Protein AF-A0A9P6TJ03-F1 (afdb_monomer_lite)

Secondary structure (DSSP, 8-state):
--TTHHHHHHHHHHHHHHS-BTTBSS---EEEEGGGTT-TTT-HHHHHHH-THHHHHEEEE-HHHHHH-GGG-S-EEEESSHHHHHHHHHH-SS----EEEEESSSPPSS--EEGGGHHHHHHHHHTTS---------EEEEEEEEEE-SSTTTHHHHTTS-SS---TT---S----HHHHHHHHHHHTS--S--SSS-S----EEEEEEEEEEESSEEEEE-TT-SSPEEEEEEETTEEEEEEEESEEEEE-TTGGGTTTTTHHHHTTS--

pLDDT: mean 77.15, std 23.0, range [28.64, 97.69]

Foldseek 3Di:
DPLVLLLLVLVVLCCQQQDDAPNDRRPAQDEDAPVSCPPVNSPQVVVCVVPVVSVVRYHYDDLVRCAVCVVVDQEAEAEAAPVRVQVQQQSHQDDRHHYQYEHDPDDHPVHNHHSVCVVVVVCCCRVPVHDDDDDAAWDKDWDKDKDFDPPPPVVVVCVVPPPPDDDDPPPDDDPPQCVVVVVVVVVVPPDDDDDDPPPPDPRDIDIDTDDIGIGRFKDKDFPPPDPAWDFDFDDDPSHTDDTDGGRIDMDTTPRNCPVPVPPVVVVVVVPD

Structure (mmCIF, N/CA/C/O backbone):
data_AF-A0A9P6TJ03-F1
#
_entry.id   AF-A0A9P6TJ03-F1
#
loop_
_atom_site.group_PDB
_atom_site.id
_atom_site.type_symbol
_atom_site.label_atom_id
_atom_site.label_alt_id
_atom_site.label_comp_id
_atom_site.label_asym_id
_atom_site.label_entity_id
_atom_site.label_seq_id
_atom_site.pdbx_PDB_ins_code
_atom_site.Cartn_x
_atom_site.Cartn_y
_atom_site.Cartn_z
_atom_site.occupancy
_atom_site.B_iso_or_equiv
_atom_site.auth_seq_id
_atom_site.auth_comp_id
_atom_site.auth_asym_id
_atom_site.auth_atom_id
_atom_site.pdbx_PDB_model_num
ATOM 1 N N . TYR A 1 1 ? -2.032 -15.514 7.393 1.00 51.44 1 TYR A N 1
ATOM 2 C CA . TYR A 1 1 ? -2.145 -14.327 8.260 1.00 51.44 1 TYR A CA 1
ATOM 3 C C . TYR A 1 1 ? -1.614 -14.676 9.635 1.00 51.44 1 TYR A C 1
ATOM 5 O O . TYR A 1 1 ? -2.046 -15.676 10.196 1.00 51.44 1 TYR A O 1
ATOM 13 N N . ASP A 1 2 ? -0.654 -13.906 10.149 1.00 63.00 2 ASP A N 1
ATOM 14 C CA . ASP A 1 2 ? -0.168 -14.072 11.520 1.00 63.00 2 ASP A CA 1
ATOM 15 C C . ASP A 1 2 ? -1.337 -13.877 12.502 1.00 63.00 2 ASP A C 1
ATOM 17 O O . ASP A 1 2 ? -2.023 -12.851 12.506 1.00 63.00 2 ASP A O 1
ATOM 21 N N . ASN A 1 3 ? -1.581 -14.894 13.325 1.00 71.12 3 ASN A N 1
ATOM 22 C CA . ASN A 1 3 ? -2.692 -14.957 14.269 1.00 71.12 3 ASN A CA 1
ATOM 23 C C . ASN A 1 3 ? -2.657 -13.854 15.343 1.00 71.12 3 ASN A C 1
ATOM 25 O O . ASN A 1 3 ? -3.677 -13.628 16.003 1.00 71.12 3 ASN A O 1
ATOM 29 N N . ARG A 1 4 ? -1.508 -13.193 15.545 1.00 81.31 4 ARG A N 1
ATOM 30 C CA . ARG A 1 4 ? -1.360 -12.043 16.453 1.00 81.31 4 ARG A CA 1
ATOM 31 C C . ARG A 1 4 ? -1.783 -10.728 15.795 1.00 81.31 4 ARG A C 1
ATOM 33 O O . ARG A 1 4 ? -2.425 -9.901 16.437 1.00 81.31 4 ARG A O 1
ATOM 40 N N . LEU A 1 5 ? -1.510 -10.575 14.500 1.00 86.94 5 LEU A N 1
ATOM 41 C CA . LEU A 1 5 ? -1.771 -9.353 13.733 1.00 86.94 5 LEU A CA 1
ATOM 42 C C . LEU A 1 5 ? -3.264 -9.009 13.660 1.00 86.94 5 LEU A C 1
ATOM 44 O O . LEU A 1 5 ? -3.643 -7.844 13.769 1.00 86.94 5 LEU A O 1
ATOM 48 N N . VAL A 1 6 ? -4.123 -10.027 13.574 1.00 90.56 6 VAL A N 1
ATOM 49 C CA . VAL A 1 6 ? -5.585 -9.849 13.601 1.00 90.56 6 VAL A CA 1
ATOM 50 C C . VAL A 1 6 ? -6.054 -9.215 14.919 1.00 90.56 6 VAL A C 1
ATOM 52 O O . VAL A 1 6 ? -6.908 -8.331 14.904 1.00 90.56 6 VAL A O 1
ATOM 55 N N . GLY A 1 7 ? -5.464 -9.617 16.050 1.00 91.19 7 GLY A N 1
ATOM 56 C CA . GLY A 1 7 ? -5.775 -9.041 17.362 1.00 91.19 7 GLY A CA 1
ATOM 57 C C . GLY A 1 7 ? -5.322 -7.585 17.485 1.00 91.19 7 GLY A C 1
ATOM 58 O O . GLY A 1 7 ? -6.085 -6.738 17.943 1.00 91.19 7 GLY A O 1
ATOM 59 N N . TYR A 1 8 ? -4.118 -7.268 16.999 1.00 93.31 8 TYR A N 1
ATOM 60 C CA . TYR A 1 8 ? -3.621 -5.887 16.958 1.00 93.31 8 TYR A CA 1
ATOM 61 C C . TYR A 1 8 ? -4.464 -4.983 16.054 1.00 93.31 8 TYR A C 1
ATOM 63 O O . TYR A 1 8 ? -4.735 -3.836 16.412 1.00 93.31 8 TYR A O 1
ATOM 71 N N . THR A 1 9 ? -4.928 -5.518 14.922 1.00 94.69 9 THR A N 1
ATOM 72 C CA . THR A 1 9 ? -5.836 -4.812 14.009 1.00 94.69 9 THR A CA 1
ATOM 73 C C . THR A 1 9 ? -7.153 -4.494 14.702 1.00 94.69 9 THR A C 1
ATOM 75 O O . THR A 1 9 ? -7.584 -3.346 14.683 1.00 94.69 9 THR A O 1
ATOM 78 N N . ARG A 1 10 ? -7.761 -5.475 15.383 1.00 94.88 10 ARG A N 1
ATOM 79 C CA . ARG A 1 10 ? -8.982 -5.266 16.173 1.00 94.88 10 ARG A CA 1
ATOM 80 C C . ARG A 1 10 ? -8.803 -4.140 17.194 1.00 94.88 10 ARG A C 1
ATOM 82 O O . ARG A 1 10 ? -9.585 -3.197 17.200 1.00 94.88 10 ARG A O 1
ATOM 89 N N . HIS A 1 11 ? -7.752 -4.213 18.004 1.00 94.88 11 HIS A N 1
ATOM 90 C CA . HIS A 1 11 ? -7.478 -3.226 19.048 1.00 94.88 11 HIS A CA 1
ATOM 91 C C . HIS A 1 11 ? -7.240 -1.811 18.489 1.00 94.88 11 HIS A C 1
ATOM 93 O O . HIS A 1 11 ? -7.707 -0.827 19.063 1.00 94.88 11 HIS A O 1
ATOM 99 N N . LEU A 1 12 ? -6.555 -1.698 17.345 1.00 95.94 12 LEU A N 1
ATOM 100 C CA . LEU A 1 12 ? -6.364 -0.420 16.661 1.00 95.94 12 LEU A CA 1
ATOM 101 C C . LEU A 1 12 ? -7.693 0.149 16.142 1.00 95.94 12 LEU A C 1
ATOM 103 O O . LEU A 1 12 ? -7.971 1.326 16.354 1.00 95.94 12 LEU A O 1
ATOM 107 N N . VAL A 1 13 ? -8.516 -0.674 15.484 1.00 96.31 13 VAL A N 1
ATOM 108 C CA . VAL A 1 13 ? -9.828 -0.271 14.944 1.00 96.31 13 VAL A CA 1
ATOM 109 C C . VAL A 1 13 ? -10.753 0.203 16.062 1.00 96.31 13 VAL A C 1
ATOM 111 O O . VAL A 1 13 ? -11.345 1.276 15.952 1.00 96.31 13 VAL A O 1
ATOM 114 N N . GLU A 1 14 ? -10.837 -0.565 17.153 1.00 95.81 14 GLU A N 1
ATOM 115 C CA . GLU A 1 14 ? -11.594 -0.182 18.346 1.00 95.81 14 GLU A CA 1
ATOM 116 C C . GLU A 1 14 ? -11.133 1.185 18.858 1.00 95.81 14 GLU A C 1
ATOM 118 O O . GLU A 1 14 ? -11.951 2.079 19.056 1.00 95.81 14 GLU A O 1
ATOM 123 N N . TRP A 1 15 ? -9.824 1.392 19.017 1.00 96.06 15 TRP A N 1
ATOM 124 C CA . TRP A 1 15 ? -9.301 2.659 19.518 1.00 96.06 15 TRP A CA 1
ATOM 125 C C . TRP A 1 15 ? -9.566 3.840 18.577 1.00 96.06 15 TRP A C 1
ATOM 127 O O . TRP A 1 15 ? -9.971 4.905 19.045 1.00 96.06 15 TRP A O 1
ATOM 137 N N . LEU A 1 16 ? -9.369 3.668 17.266 1.00 96.19 16 LEU A N 1
ATOM 138 C CA . LEU A 1 16 ? -9.594 4.720 16.270 1.00 96.19 16 LEU A CA 1
ATOM 139 C C . LEU A 1 16 ? -11.051 5.181 16.250 1.00 96.19 16 LEU A C 1
ATOM 141 O O . LEU A 1 16 ? -11.309 6.380 16.182 1.00 96.19 16 LEU A O 1
ATOM 145 N N . ILE A 1 17 ? -11.992 4.240 16.325 1.00 96.12 17 ILE A N 1
ATOM 146 C CA . ILE A 1 17 ? -13.420 4.556 16.319 1.00 96.12 17 ILE A CA 1
ATOM 147 C C . ILE A 1 17 ? -13.832 5.136 17.670 1.00 96.12 17 ILE A C 1
ATOM 149 O O . ILE A 1 17 ? -14.522 6.143 17.707 1.00 96.12 17 ILE A O 1
ATOM 153 N N . LEU A 1 18 ? -13.431 4.538 18.792 1.00 95.50 18 LEU A N 1
ATOM 154 C CA . LEU A 1 18 ? -13.952 4.926 20.106 1.00 95.50 18 LEU A CA 1
ATOM 155 C C . LEU A 1 18 ? -13.347 6.213 20.675 1.00 95.50 18 LEU A C 1
ATOM 157 O O . LEU A 1 18 ? -13.971 6.820 21.542 1.00 95.50 18 LEU A O 1
ATOM 161 N N . THR A 1 19 ? -12.158 6.623 20.232 1.00 93.88 19 THR A N 1
ATOM 162 C CA . THR A 1 19 ? -11.486 7.818 20.765 1.00 93.88 19 THR A CA 1
ATOM 163 C C . THR A 1 19 ? -12.076 9.086 20.136 1.00 93.88 19 THR A C 1
ATOM 165 O O . THR A 1 19 ? -11.916 9.273 18.927 1.00 93.88 19 THR A O 1
ATOM 168 N N . PRO A 1 20 ? -12.722 9.984 20.908 1.00 92.62 20 PRO A N 1
ATOM 169 C CA . PRO A 1 20 ? -13.253 11.239 20.379 1.00 92.62 20 PRO A CA 1
ATOM 170 C C . PRO A 1 20 ? -12.130 12.148 19.882 1.00 92.62 20 PRO A C 1
ATOM 172 O O . PRO A 1 20 ? -11.092 12.277 20.535 1.00 92.62 20 PRO A O 1
ATOM 175 N N . ARG A 1 21 ? -12.330 12.791 18.729 1.00 91.50 21 ARG A N 1
ATOM 176 C CA . ARG A 1 21 ? -11.365 13.733 18.135 1.00 91.50 21 ARG A CA 1
ATOM 177 C C . ARG A 1 21 ? -12.099 14.829 17.387 1.00 91.50 21 ARG A C 1
ATOM 179 O O . ARG A 1 21 ? -13.214 14.614 16.925 1.00 91.50 21 ARG A O 1
ATOM 186 N N . PHE A 1 22 ? -11.468 15.995 17.262 1.00 87.81 22 PHE A N 1
ATOM 187 C CA . PHE A 1 22 ? -12.013 17.134 16.509 1.00 87.81 22 PHE A CA 1
ATOM 188 C C . PHE A 1 22 ? -13.425 17.563 16.962 1.00 87.81 22 PHE A C 1
ATOM 190 O O . PHE A 1 22 ? -14.226 18.023 16.159 1.00 87.81 22 PHE A O 1
ATOM 197 N N . GLY A 1 23 ? -13.757 17.364 18.245 1.00 87.31 23 GLY A N 1
ATOM 198 C CA . GLY A 1 23 ? -15.096 17.635 18.788 1.00 87.31 23 GLY A CA 1
ATOM 199 C C . GLY A 1 23 ? -16.183 16.633 18.371 1.00 87.31 23 GLY A C 1
ATOM 200 O O . GLY A 1 23 ? -17.349 16.843 18.689 1.00 87.31 23 GLY A O 1
ATOM 201 N N . ILE A 1 24 ? -15.822 15.544 17.684 1.00 91.06 24 ILE A N 1
ATOM 202 C CA . ILE A 1 24 ? -16.743 14.527 17.171 1.00 91.06 24 ILE A CA 1
ATOM 203 C C . ILE A 1 24 ? -16.546 13.216 17.940 1.00 91.06 24 ILE A C 1
ATOM 205 O O . ILE A 1 24 ? -15.432 12.696 18.072 1.00 91.06 24 ILE A O 1
ATOM 209 N N . ASN A 1 25 ? -17.657 12.650 18.413 1.00 86.44 25 ASN A N 1
ATOM 210 C CA . ASN A 1 25 ? -17.695 11.280 18.914 1.00 86.44 25 ASN A CA 1
ATOM 211 C C . ASN A 1 25 ? -17.712 10.317 17.723 1.00 86.44 25 ASN A C 1
ATOM 213 O O . ASN A 1 25 ? -18.542 10.460 16.827 1.00 86.44 25 ASN A O 1
ATOM 217 N N . TYR A 1 26 ? -16.820 9.326 17.729 1.00 90.31 26 TYR A N 1
ATOM 218 C CA . TYR A 1 26 ? -16.642 8.376 16.624 1.00 90.31 26 TYR A CA 1
ATOM 219 C C . TYR A 1 26 ? -16.214 9.035 15.302 1.00 90.31 26 TYR A C 1
ATOM 221 O O . TYR A 1 26 ? -16.924 8.944 14.297 1.00 90.31 26 TYR A O 1
ATOM 229 N N . PRO A 1 27 ? -15.049 9.711 15.291 1.00 92.06 27 PRO A N 1
ATOM 230 C CA . PRO A 1 27 ? -14.648 10.612 14.209 1.00 92.06 27 PRO A CA 1
ATOM 231 C C . PRO A 1 27 ? -14.330 9.890 12.895 1.00 92.06 27 PRO A C 1
ATOM 233 O O . PRO A 1 27 ? -14.394 10.496 11.828 1.00 92.06 27 PRO A O 1
ATOM 236 N N . PHE A 1 28 ? -13.974 8.605 12.955 1.00 95.12 28 PHE A N 1
ATOM 237 C CA . PHE A 1 28 ? -13.448 7.880 11.807 1.00 95.12 28 PHE A CA 1
ATOM 238 C C . PHE A 1 28 ? -14.361 6.741 11.366 1.00 95.12 28 PHE A C 1
ATOM 240 O O . PHE A 1 28 ? -14.856 5.955 12.172 1.00 95.12 28 PHE A O 1
ATOM 247 N N . THR A 1 29 ? -14.525 6.631 10.048 1.00 96.94 29 THR A N 1
ATOM 248 C CA . THR A 1 29 ? -14.964 5.396 9.392 1.00 96.94 29 THR A CA 1
ATOM 249 C C . THR A 1 29 ? -13.713 4.624 9.002 1.00 96.94 29 THR A C 1
ATOM 251 O O . THR A 1 29 ? -12.861 5.158 8.293 1.00 96.94 29 THR A O 1
ATOM 254 N N . VAL A 1 30 ? -13.583 3.389 9.473 1.00 97.69 30 VAL A N 1
ATOM 255 C CA . VAL A 1 30 ? -12.382 2.576 9.283 1.00 97.69 30 VAL A CA 1
ATOM 256 C C . VAL A 1 30 ? -12.675 1.474 8.277 1.00 97.69 30 VAL A C 1
ATOM 258 O O . VAL A 1 30 ? -13.540 0.627 8.499 1.00 97.69 30 VAL A O 1
ATOM 261 N N . TYR A 1 31 ? -11.936 1.483 7.171 1.00 97.56 31 TYR A N 1
ATOM 262 C CA . TYR A 1 31 ? -11.957 0.409 6.188 1.00 97.56 31 TYR A CA 1
ATOM 263 C C . TYR A 1 31 ? -10.882 -0.625 6.535 1.00 97.56 31 TYR A C 1
ATOM 265 O O . TYR A 1 31 ? -9.713 -0.278 6.691 1.00 97.56 31 TYR A O 1
ATOM 273 N N . ILE A 1 32 ? -11.260 -1.897 6.615 1.00 96.12 32 ILE A N 1
ATOM 274 C CA . ILE A 1 32 ? -10.354 -3.023 6.885 1.00 96.12 32 ILE A CA 1
ATOM 275 C C . ILE A 1 32 ? -10.433 -4.079 5.782 1.00 96.12 32 ILE A C 1
ATOM 277 O O . ILE A 1 32 ? -11.394 -4.109 5.018 1.00 96.12 32 ILE A O 1
ATOM 281 N N . ASP A 1 33 ? -9.425 -4.946 5.692 1.00 94.94 33 ASP A N 1
ATOM 282 C CA . ASP A 1 33 ? -9.382 -6.021 4.692 1.00 94.94 33 ASP A CA 1
ATOM 283 C C . ASP A 1 33 ? -10.651 -6.889 4.789 1.00 94.94 33 ASP A C 1
ATOM 285 O O . ASP A 1 33 ? -11.014 -7.363 5.871 1.00 94.94 33 ASP A O 1
ATOM 289 N N . GLY A 1 34 ? -11.333 -7.103 3.660 1.00 93.88 34 GLY A N 1
ATOM 290 C CA . GLY A 1 34 ? -12.542 -7.919 3.566 1.00 93.88 34 GLY A CA 1
ATOM 291 C C . GLY A 1 34 ? -12.385 -9.341 4.105 1.00 93.88 34 GLY A C 1
ATOM 292 O O . GLY A 1 34 ? -13.352 -9.904 4.624 1.00 93.88 34 GLY A O 1
ATOM 293 N N . HIS A 1 35 ? -11.172 -9.899 4.091 1.00 91.44 35 HIS A N 1
ATOM 294 C CA . HIS A 1 35 ? -10.889 -11.199 4.699 1.00 91.44 35 HIS A CA 1
ATOM 295 C C . HIS A 1 35 ? -11.104 -11.217 6.223 1.00 91.44 35 HIS A C 1
ATOM 297 O O . HIS A 1 35 ? -11.381 -12.275 6.792 1.00 91.44 35 HIS A O 1
ATOM 303 N N . LEU A 1 36 ? -11.037 -10.062 6.895 1.00 92.44 36 LEU A N 1
ATOM 304 C CA . LEU A 1 36 ? -11.238 -9.954 8.343 1.00 92.44 36 LEU A CA 1
ATOM 305 C C . LEU A 1 36 ? -12.707 -10.021 8.764 1.00 92.44 36 LEU A C 1
ATOM 307 O O . LEU A 1 36 ? -12.972 -10.302 9.932 1.00 92.44 36 LEU A O 1
ATOM 311 N N . LYS A 1 37 ? -13.660 -9.837 7.838 1.00 91.06 37 LYS A N 1
ATOM 312 C CA . LYS A 1 37 ? -15.099 -9.874 8.148 1.00 91.06 37 LYS A CA 1
ATOM 313 C C . LYS A 1 37 ? -15.506 -11.177 8.833 1.00 91.06 37 LYS A C 1
ATOM 315 O O . LYS A 1 37 ? -16.175 -11.159 9.857 1.00 91.06 37 LYS A O 1
ATOM 320 N N . ASN A 1 38 ? -15.032 -12.298 8.292 1.00 90.75 38 ASN A N 1
ATOM 321 C CA . ASN A 1 38 ? -15.358 -13.640 8.780 1.00 90.75 38 ASN A CA 1
ATOM 322 C C . ASN A 1 38 ? -14.279 -14.201 9.727 1.00 90.75 38 ASN A C 1
ATOM 324 O O . ASN A 1 38 ? -14.329 -15.367 10.126 1.00 90.75 38 ASN A O 1
ATOM 328 N N . ALA A 1 39 ? -13.260 -13.407 10.069 1.00 92.06 39 ALA A N 1
ATOM 329 C CA . ALA A 1 39 ? -12.163 -13.870 10.903 1.00 92.06 39 ALA A CA 1
ATOM 330 C C . ALA A 1 39 ? -12.603 -13.940 12.372 1.00 92.06 39 ALA A C 1
ATOM 332 O O . ALA A 1 39 ? -12.776 -12.916 13.032 1.00 92.06 39 ALA A O 1
ATOM 333 N N . LYS A 1 40 ? -12.696 -15.159 12.923 1.00 88.50 40 LYS A N 1
ATOM 334 C CA . LYS A 1 40 ? -13.127 -15.404 14.316 1.00 88.50 40 LYS A CA 1
ATOM 335 C C . LYS A 1 40 ? -12.389 -14.547 15.352 1.00 88.50 40 LYS A C 1
ATOM 337 O O . LYS A 1 40 ? -13.004 -14.066 16.291 1.00 88.50 40 LYS A O 1
ATOM 342 N N . ARG A 1 41 ? -11.075 -14.352 15.180 1.00 88.00 41 ARG A N 1
ATOM 343 C CA . ARG A 1 41 ? -10.245 -13.545 16.096 1.00 88.00 41 ARG A CA 1
ATOM 344 C C . ARG A 1 41 ? -10.466 -12.042 15.959 1.00 88.00 41 ARG A C 1
ATOM 346 O O . ARG A 1 41 ? -10.262 -11.326 16.931 1.00 88.00 41 ARG A O 1
ATOM 353 N N . PHE A 1 42 ? -10.843 -11.567 14.772 1.00 93.69 42 PHE A N 1
ATOM 354 C CA . PHE A 1 42 ? -11.260 -10.178 14.621 1.00 93.69 42 PHE A CA 1
ATOM 355 C C . PHE A 1 42 ? -12.610 -9.981 15.313 1.00 93.69 42 PHE A C 1
ATOM 357 O O . PHE A 1 42 ? -12.792 -9.003 16.029 1.00 93.69 42 PHE A O 1
ATOM 364 N N . GLY A 1 43 ? -13.509 -10.964 15.183 1.00 93.50 43 GLY A N 1
ATOM 365 C CA . GLY A 1 43 ? -14.759 -11.028 15.934 1.00 93.50 43 GLY A CA 1
ATOM 366 C C . GLY A 1 43 ? -15.670 -9.847 15.618 1.00 93.50 43 GLY A C 1
ATOM 367 O O . GLY A 1 43 ? -16.089 -9.149 16.537 1.00 93.50 43 GLY A O 1
ATOM 368 N N . TYR A 1 44 ? -15.929 -9.608 14.327 1.00 94.69 44 TYR A N 1
ATOM 369 C CA . TYR A 1 44 ? -16.765 -8.499 13.860 1.00 94.69 44 TYR A CA 1
ATOM 370 C C . TYR A 1 44 ? -18.158 -8.518 14.498 1.00 94.69 44 TYR A C 1
ATOM 372 O O . TYR A 1 44 ? -18.582 -7.503 15.039 1.00 94.69 44 TYR A O 1
ATOM 380 N N . ASP A 1 45 ? -18.815 -9.678 14.527 1.00 94.38 45 ASP A N 1
ATOM 381 C CA . ASP A 1 45 ? -20.147 -9.804 15.129 1.00 94.38 45 ASP A CA 1
ATOM 382 C C . ASP A 1 45 ? -20.115 -9.427 16.620 1.00 94.38 45 ASP A C 1
ATOM 384 O O . ASP A 1 45 ? -20.914 -8.619 17.074 1.00 94.38 45 ASP A O 1
ATOM 388 N N . GLN A 1 46 ? -19.087 -9.870 17.356 1.00 94.38 46 GLN A N 1
ATOM 389 C CA . GLN A 1 46 ? -18.897 -9.509 18.769 1.00 94.38 46 GLN A CA 1
ATOM 390 C C . GLN A 1 46 ? -18.656 -8.005 18.974 1.00 94.38 46 GLN A C 1
ATOM 392 O O . GLN A 1 46 ? -19.059 -7.448 19.994 1.00 94.38 46 GLN A O 1
ATOM 397 N N . LEU A 1 47 ? -17.969 -7.338 18.037 1.00 94.50 47 LEU A N 1
ATOM 398 C CA . LEU A 1 47 ? -17.802 -5.883 18.072 1.00 94.50 47 LEU A CA 1
ATOM 399 C C . LEU A 1 47 ? -19.155 -5.198 17.909 1.00 94.50 47 LEU A C 1
ATOM 401 O O . LEU A 1 47 ? -19.515 -4.367 18.739 1.00 94.50 47 LEU A O 1
ATOM 405 N N . VAL A 1 48 ? -19.907 -5.574 16.877 1.00 94.81 48 VAL A N 1
ATOM 406 C CA . VAL A 1 48 ? -21.219 -4.995 16.573 1.00 94.81 48 VAL A CA 1
ATOM 407 C C . VAL A 1 48 ? -22.205 -5.214 17.722 1.00 94.81 48 VAL A C 1
ATOM 409 O O . VAL A 1 48 ? -22.859 -4.256 18.136 1.00 94.81 48 VAL A O 1
ATOM 412 N N . ASP A 1 49 ? -22.238 -6.419 18.295 1.00 95.00 49 ASP A N 1
ATOM 413 C CA . ASP A 1 49 ? -23.069 -6.755 19.456 1.00 95.00 49 ASP A CA 1
ATOM 414 C C . ASP A 1 49 ? -22.699 -5.913 20.684 1.00 95.00 49 ASP A C 1
ATOM 416 O O . ASP A 1 49 ? -23.569 -5.488 21.444 1.00 95.00 49 ASP A O 1
ATOM 420 N N . SER A 1 50 ? -21.404 -5.631 20.880 1.00 94.56 50 SER A N 1
ATOM 421 C CA . SER A 1 50 ? -20.946 -4.809 22.004 1.00 94.56 50 SER A CA 1
ATOM 422 C C . SER A 1 50 ? -21.352 -3.339 21.866 1.00 94.56 50 SER A C 1
ATOM 424 O O . SER A 1 50 ? -21.719 -2.706 22.859 1.00 94.56 50 SER A O 1
ATOM 426 N N . ARG A 1 51 ? -21.267 -2.774 20.652 1.00 94.44 51 ARG A N 1
ATOM 427 C CA . ARG A 1 51 ? -21.674 -1.397 20.343 1.00 94.44 51 ARG A CA 1
ATOM 428 C C . ARG A 1 51 ? -22.160 -1.299 18.889 1.00 94.44 51 ARG A C 1
ATOM 430 O O . ARG A 1 51 ? -21.338 -1.411 17.975 1.00 94.44 51 ARG A O 1
ATOM 437 N N . PRO A 1 52 ? -23.433 -0.925 18.652 1.00 94.06 52 PRO A N 1
ATOM 438 C CA . PRO A 1 52 ? -23.992 -0.814 17.301 1.00 94.06 52 PRO A CA 1
ATOM 439 C C . PRO A 1 52 ? -23.247 0.160 16.375 1.00 94.06 52 PRO A C 1
ATOM 441 O O . PRO A 1 52 ? -23.264 -0.010 15.160 1.00 94.06 52 PRO A O 1
ATOM 444 N N . VAL A 1 53 ? -22.538 1.151 16.934 1.00 95.50 53 VAL A N 1
ATOM 445 C CA . VAL A 1 53 ? -21.737 2.121 16.162 1.00 95.50 53 VAL A CA 1
ATOM 446 C C . VAL A 1 53 ? -20.681 1.452 15.276 1.00 95.50 53 VAL A C 1
ATOM 448 O O . VAL A 1 53 ? -20.348 1.970 14.212 1.00 95.50 53 VAL A O 1
ATOM 451 N N . PHE A 1 54 ? -20.172 0.278 15.666 1.00 96.44 54 PHE A N 1
ATOM 452 C CA . PHE A 1 54 ? -19.194 -0.450 14.861 1.00 96.44 54 PHE A CA 1
ATOM 453 C C . PHE A 1 54 ? -19.773 -0.943 13.533 1.00 96.44 54 PHE A C 1
ATOM 455 O O . PHE A 1 54 ? -19.033 -0.995 12.553 1.00 96.44 54 PHE A O 1
ATOM 462 N N . ALA A 1 55 ? -21.075 -1.241 13.461 1.00 95.38 55 ALA A N 1
ATOM 463 C CA . ALA A 1 55 ? -21.714 -1.638 12.206 1.00 95.38 55 ALA A CA 1
ATOM 464 C C . ALA A 1 55 ? -21.724 -0.498 11.177 1.00 95.38 55 ALA A C 1
ATOM 466 O O . ALA A 1 55 ? -21.589 -0.746 9.983 1.00 95.38 55 ALA A O 1
ATOM 467 N N . GLU A 1 56 ? -21.845 0.749 11.638 1.00 95.75 56 GLU A N 1
ATOM 468 C CA . GLU A 1 56 ? -21.830 1.934 10.776 1.00 95.75 56 GLU A CA 1
ATOM 469 C C . GLU A 1 56 ? -20.399 2.352 10.400 1.00 95.75 56 GLU A C 1
ATOM 471 O O . GLU A 1 56 ? -20.129 2.737 9.259 1.00 95.75 56 GLU A O 1
ATOM 476 N N . LYS A 1 57 ? -19.471 2.291 11.365 1.00 96.62 57 LYS A N 1
ATOM 477 C CA . LYS A 1 57 ? -18.115 2.839 11.215 1.00 96.62 57 LYS A CA 1
ATOM 478 C C . LYS A 1 57 ? -17.097 1.859 10.637 1.00 96.62 57 LYS A C 1
ATOM 480 O O . LYS A 1 57 ? -16.099 2.323 10.091 1.00 96.62 57 LYS A O 1
ATOM 485 N N . ILE A 1 58 ? -17.303 0.545 10.733 1.00 97.38 58 ILE A N 1
ATOM 486 C CA . ILE A 1 58 ? -16.402 -0.447 10.127 1.00 97.38 58 ILE A CA 1
ATOM 487 C C . ILE A 1 58 ? -16.904 -0.796 8.728 1.00 97.38 58 ILE A C 1
ATOM 489 O O . ILE A 1 58 ? -18.020 -1.280 8.551 1.00 97.38 58 ILE A O 1
ATOM 493 N N . LYS A 1 59 ? -16.042 -0.601 7.732 1.00 97.19 59 LYS A N 1
ATOM 494 C CA . LYS A 1 59 ? -16.274 -0.990 6.340 1.00 97.19 59 LYS A CA 1
ATOM 495 C C . LYS A 1 59 ? -15.185 -1.949 5.874 1.00 97.19 59 LYS A C 1
ATOM 497 O O . LYS A 1 59 ? -14.124 -2.045 6.484 1.00 97.19 59 LYS A O 1
ATOM 502 N N . PHE A 1 60 ? -15.445 -2.661 4.785 1.00 96.69 60 PHE A N 1
ATOM 503 C CA . PHE A 1 60 ? -14.530 -3.669 4.258 1.00 96.69 60 PHE A CA 1
ATOM 504 C C . PHE A 1 60 ? -14.065 -3.291 2.857 1.00 96.69 60 PHE A C 1
ATOM 506 O O . PHE A 1 60 ? -14.891 -2.936 2.018 1.00 96.69 60 PHE A O 1
ATOM 513 N N . TRP A 1 61 ? -12.762 -3.376 2.607 1.00 96.25 61 TRP A N 1
ATOM 514 C CA . TRP A 1 61 ? -12.171 -3.130 1.295 1.00 96.25 61 TRP A CA 1
ATOM 515 C C . TRP A 1 61 ? -11.694 -4.433 0.645 1.00 96.25 61 TRP A C 1
ATOM 517 O O . TRP A 1 61 ? -11.419 -5.433 1.309 1.00 96.25 61 TRP A O 1
ATOM 527 N N . THR A 1 62 ? -11.595 -4.413 -0.680 1.00 96.00 62 THR A N 1
ATOM 528 C CA . THR A 1 62 ? -10.930 -5.434 -1.500 1.00 96.00 62 THR A CA 1
ATOM 529 C C . THR A 1 62 ? -9.935 -4.734 -2.426 1.00 96.00 62 THR A C 1
ATOM 531 O O . THR A 1 62 ? -10.090 -3.534 -2.659 1.00 96.00 62 THR A O 1
ATOM 534 N N . PRO A 1 63 ? -8.926 -5.429 -2.984 1.00 94.25 63 PRO A N 1
ATOM 535 C CA . PRO A 1 63 ? -7.969 -4.791 -3.887 1.00 94.25 63 PRO A CA 1
ATOM 536 C C . PRO A 1 63 ? -8.634 -4.033 -5.039 1.00 94.25 63 PRO A C 1
ATOM 538 O O . PRO A 1 63 ? -8.273 -2.896 -5.324 1.00 94.25 63 PRO A O 1
ATOM 541 N N . LYS A 1 64 ? -9.680 -4.627 -5.623 1.00 93.75 64 LYS A N 1
ATOM 542 C CA . LYS A 1 64 ? -10.483 -3.993 -6.668 1.00 93.75 64 LYS A CA 1
ATOM 543 C C . LYS A 1 64 ? -11.223 -2.750 -6.165 1.00 93.75 64 LYS A C 1
ATOM 545 O O . LYS A 1 64 ? -11.203 -1.727 -6.830 1.00 93.75 64 LYS A O 1
ATOM 550 N N . PHE A 1 65 ? -11.812 -2.803 -4.969 1.00 95.44 65 PHE A N 1
ATOM 551 C CA . PHE A 1 65 ? -12.494 -1.646 -4.379 1.00 95.44 65 PHE A CA 1
ATOM 552 C C . PHE A 1 65 ? -11.554 -0.445 -4.191 1.00 95.44 65 PHE A C 1
ATOM 554 O O . PHE A 1 65 ? -11.955 0.680 -4.478 1.00 95.44 65 PHE A O 1
ATOM 561 N N . CYS A 1 66 ? -10.314 -0.683 -3.743 1.00 94.62 66 CYS A N 1
ATOM 562 C CA . CYS A 1 66 ? -9.307 0.371 -3.585 1.00 94.62 66 CYS A CA 1
ATOM 563 C C . CYS A 1 66 ? -8.882 0.981 -4.926 1.00 94.62 66 CYS A C 1
ATOM 565 O O . CYS A 1 66 ? -8.698 2.191 -5.005 1.00 94.62 66 CYS A O 1
ATOM 567 N N . GLN A 1 67 ? -8.745 0.156 -5.969 1.00 91.19 67 GLN A N 1
ATOM 568 C CA . GLN A 1 67 ? -8.405 0.614 -7.320 1.00 91.19 67 GLN A CA 1
ATOM 569 C C . GLN A 1 67 ? -9.535 1.429 -7.957 1.00 91.19 67 GLN A C 1
ATOM 571 O O . GLN A 1 67 ? -9.264 2.432 -8.609 1.00 91.19 67 GLN A O 1
ATOM 576 N N . ASP A 1 68 ? -10.782 1.002 -7.749 1.00 93.44 68 ASP A N 1
ATOM 577 C CA . ASP A 1 68 ? -11.962 1.638 -8.334 1.00 93.44 68 ASP A CA 1
ATOM 578 C C . ASP A 1 68 ? -12.344 2.947 -7.609 1.00 93.44 68 ASP A C 1
ATOM 580 O O . ASP A 1 68 ? -12.947 3.816 -8.228 1.00 93.44 68 ASP A O 1
ATOM 584 N N . ASN A 1 69 ? -12.016 3.092 -6.313 1.00 94.62 69 ASN A N 1
ATOM 585 C CA . ASN A 1 69 ? -12.428 4.237 -5.478 1.00 94.62 69 ASN A CA 1
ATOM 586 C C . ASN A 1 69 ? -11.286 4.764 -4.570 1.00 94.62 69 ASN A C 1
ATOM 588 O O . ASN A 1 69 ? -11.431 4.788 -3.338 1.00 94.62 69 ASN A O 1
ATOM 592 N N . PRO A 1 70 ? -10.121 5.147 -5.122 1.00 93.62 70 PRO A N 1
ATOM 593 C CA . PRO A 1 70 ? -8.966 5.578 -4.331 1.00 93.62 70 PRO A CA 1
ATOM 594 C C . PRO A 1 70 ? -9.234 6.846 -3.501 1.00 93.62 70 PRO A C 1
ATOM 596 O O . PRO A 1 70 ? -8.672 7.008 -2.419 1.00 93.62 70 PRO A O 1
ATOM 599 N N . GLU A 1 71 ? -10.121 7.725 -3.964 1.00 93.44 71 GLU A N 1
ATOM 600 C CA . GLU A 1 71 ? -10.475 9.003 -3.337 1.00 93.44 71 GLU A CA 1
ATOM 601 C C . GLU A 1 71 ? -11.288 8.875 -2.042 1.00 93.44 71 GLU A C 1
ATOM 603 O O . GLU A 1 71 ? -11.365 9.830 -1.271 1.00 93.44 71 GLU A O 1
ATOM 608 N N . LEU A 1 72 ? -11.869 7.703 -1.761 1.00 94.44 72 LEU A N 1
ATOM 609 C CA . LEU A 1 72 ? -12.593 7.459 -0.506 1.00 94.44 72 LEU A CA 1
ATOM 610 C C . LEU A 1 72 ? -11.664 7.385 0.713 1.00 94.44 72 LEU A C 1
ATOM 612 O O . LEU A 1 72 ? -12.123 7.470 1.857 1.00 94.44 72 LEU A O 1
ATOM 616 N N . PHE A 1 73 ? -10.370 7.179 0.480 1.00 95.75 73 PHE A N 1
ATOM 617 C CA . PHE A 1 73 ? -9.377 6.983 1.520 1.00 95.75 73 PHE A CA 1
ATOM 618 C C . PHE A 1 73 ? -8.606 8.282 1.747 1.00 95.75 73 PHE A C 1
ATOM 620 O O . PHE A 1 73 ? -7.852 8.737 0.898 1.00 95.75 73 PHE A O 1
ATOM 627 N N . HIS A 1 74 ? -8.761 8.871 2.930 1.00 94.06 74 HI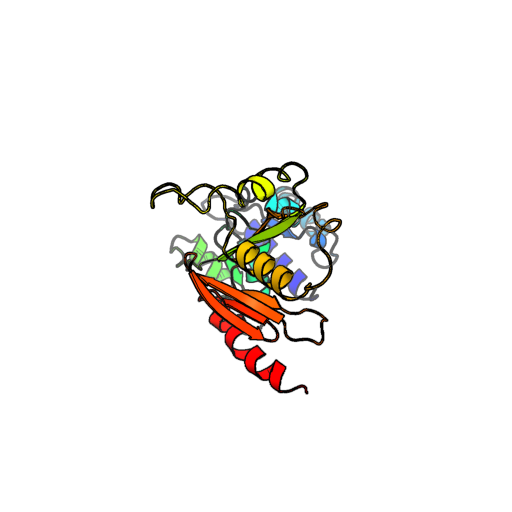S A N 1
ATOM 628 C CA . HIS A 1 74 ? -8.039 10.097 3.294 1.00 94.06 74 HIS A CA 1
ATOM 629 C C . HIS A 1 74 ? -6.689 9.820 3.963 1.00 94.06 74 HIS A C 1
ATOM 631 O O . HIS A 1 74 ? -5.820 10.685 4.003 1.00 94.06 74 HIS A O 1
ATOM 637 N N . LEU A 1 75 ? -6.533 8.627 4.534 1.00 94.31 75 LEU A N 1
ATOM 638 C CA . LEU A 1 75 ? -5.369 8.213 5.303 1.00 94.31 75 LEU A CA 1
ATOM 639 C C . LEU A 1 75 ? -5.293 6.689 5.298 1.00 94.31 75 LEU A C 1
ATOM 641 O O . LEU A 1 75 ? -6.320 6.017 5.416 1.00 94.31 75 LEU A O 1
ATOM 645 N N . ILE A 1 76 ? -4.082 6.148 5.215 1.00 96.19 76 ILE A N 1
ATOM 646 C CA . ILE A 1 76 ? -3.832 4.711 5.304 1.00 96.19 76 ILE A CA 1
ATOM 647 C C . ILE A 1 76 ? -2.960 4.444 6.522 1.00 96.19 76 ILE A C 1
ATOM 649 O O . ILE A 1 76 ? -1.918 5.069 6.692 1.00 96.19 76 ILE A O 1
ATOM 653 N N . ILE A 1 77 ? -3.360 3.490 7.359 1.00 96.00 77 ILE A N 1
ATOM 654 C CA . ILE A 1 77 ? -2.527 2.985 8.452 1.00 96.00 77 ILE A CA 1
ATOM 655 C C . ILE A 1 77 ? -2.166 1.543 8.121 1.00 96.00 77 ILE A C 1
ATOM 657 O O . ILE A 1 77 ? -3.056 0.723 7.893 1.00 96.00 77 ILE A O 1
ATOM 661 N N . THR A 1 78 ? -0.873 1.228 8.085 1.00 94.88 78 THR A N 1
ATOM 662 C CA . THR A 1 78 ? -0.414 -0.152 7.867 1.00 94.88 78 THR A CA 1
ATOM 663 C C . THR A 1 78 ? 0.067 -0.761 9.176 1.00 94.88 78 THR A C 1
ATOM 665 O O . THR A 1 78 ? 0.622 -0.063 10.019 1.00 94.88 78 THR A O 1
ATOM 668 N N . LEU A 1 79 ? -0.184 -2.058 9.358 1.00 93.62 79 LEU A N 1
ATOM 669 C CA . LEU A 1 79 ? 0.277 -2.852 10.495 1.00 93.62 79 LEU A CA 1
ATOM 670 C C . LEU A 1 79 ? 1.174 -3.969 9.962 1.00 93.62 79 LEU A C 1
ATOM 672 O O . LEU A 1 79 ? 0.666 -4.949 9.419 1.00 93.62 79 LEU A O 1
ATOM 676 N N . GLY A 1 80 ? 2.489 -3.828 10.095 1.00 90.69 80 GLY A N 1
ATOM 677 C CA . GLY A 1 80 ? 3.448 -4.783 9.538 1.00 90.69 80 GLY A CA 1
ATOM 678 C C . GLY A 1 80 ? 4.803 -4.152 9.235 1.00 90.69 80 GLY A C 1
ATOM 679 O O . GLY A 1 80 ? 5.125 -3.090 9.743 1.00 90.69 80 GLY A O 1
ATOM 680 N N . GLY A 1 81 ? 5.624 -4.831 8.437 1.00 89.69 81 GLY A N 1
ATOM 681 C CA . GLY A 1 81 ? 6.925 -4.305 8.010 1.00 89.69 81 GLY A CA 1
ATOM 682 C C . GLY A 1 81 ? 6.862 -3.558 6.677 1.00 89.69 81 GLY A C 1
ATOM 683 O O . GLY A 1 81 ? 5.797 -3.199 6.180 1.00 89.69 81 GLY A O 1
ATOM 684 N N . ASP A 1 82 ? 8.014 -3.407 6.030 1.00 89.56 82 ASP A N 1
ATOM 685 C CA . ASP A 1 82 ? 8.133 -2.678 4.759 1.00 89.56 82 ASP A CA 1
ATOM 686 C C . ASP A 1 82 ? 7.227 -3.255 3.654 1.00 89.56 82 ASP A C 1
ATOM 688 O O . ASP A 1 82 ? 6.634 -2.512 2.871 1.00 89.56 82 ASP A O 1
ATOM 692 N N . GLY A 1 83 ? 7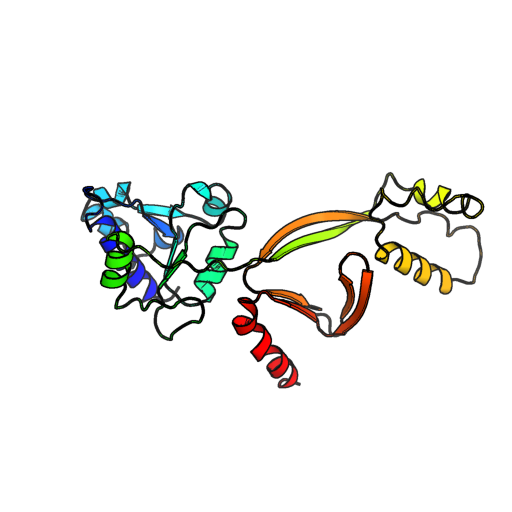.008 -4.576 3.651 1.00 89.50 83 GLY A N 1
ATOM 693 C CA . GLY A 1 83 ? 6.120 -5.248 2.699 1.00 89.50 83 GLY A CA 1
ATOM 694 C C . GLY A 1 83 ? 4.667 -4.756 2.727 1.00 89.50 83 GLY A C 1
ATOM 695 O O . GLY A 1 83 ? 4.018 -4.737 1.683 1.00 89.50 83 GLY A O 1
ATOM 696 N N . THR A 1 84 ? 4.144 -4.294 3.872 1.00 91.69 84 THR A N 1
ATOM 697 C CA . THR A 1 84 ? 2.779 -3.736 3.922 1.00 91.69 84 THR A CA 1
ATOM 698 C C . THR A 1 84 ? 2.701 -2.349 3.292 1.00 91.69 84 THR A C 1
ATOM 700 O O . THR A 1 84 ? 1.672 -1.985 2.721 1.00 91.69 84 THR A O 1
ATOM 703 N N . VAL A 1 85 ? 3.798 -1.588 3.328 1.00 93.25 85 VAL A N 1
ATOM 704 C CA . VAL A 1 85 ? 3.907 -0.300 2.629 1.00 93.25 85 VAL A CA 1
ATOM 705 C C . VAL A 1 85 ? 4.007 -0.522 1.119 1.00 93.25 85 VAL A C 1
ATOM 707 O O . VAL A 1 85 ? 3.323 0.161 0.357 1.00 93.25 85 VAL A O 1
ATOM 710 N N . LEU A 1 86 ? 4.767 -1.530 0.677 1.00 92.69 86 LEU A N 1
ATOM 711 C CA . LEU A 1 86 ? 4.828 -1.920 -0.738 1.00 92.69 86 LEU A CA 1
ATOM 712 C C . LEU A 1 86 ? 3.469 -2.389 -1.260 1.00 92.69 86 LEU A C 1
ATOM 714 O O . LEU A 1 86 ? 3.027 -1.932 -2.313 1.00 92.69 86 LEU A O 1
ATOM 718 N N . LEU A 1 87 ? 2.767 -3.226 -0.489 1.00 93.50 87 LEU A N 1
ATOM 719 C CA . LEU A 1 87 ? 1.403 -3.644 -0.811 1.00 93.50 87 LEU A CA 1
ATOM 720 C C . LEU A 1 87 ? 0.461 -2.439 -0.919 1.00 93.50 87 LEU A C 1
ATOM 722 O O . LEU A 1 87 ? -0.367 -2.386 -1.821 1.00 93.50 87 LEU A O 1
ATOM 726 N N . THR A 1 88 ? 0.607 -1.447 -0.040 1.00 95.00 88 THR A N 1
ATOM 727 C CA . THR A 1 88 ? -0.182 -0.211 -0.106 1.00 95.00 88 THR A CA 1
ATOM 728 C C . THR A 1 88 ? 0.086 0.553 -1.402 1.00 95.00 88 THR A C 1
ATOM 730 O O . THR A 1 88 ? -0.857 0.922 -2.094 1.00 95.00 88 THR A O 1
ATOM 733 N N . SER A 1 89 ? 1.353 0.731 -1.790 1.00 94.25 89 SER A N 1
ATOM 734 C CA . SER A 1 89 ? 1.681 1.348 -3.084 1.00 94.25 89 SER A CA 1
ATOM 735 C C . SER A 1 89 ? 1.093 0.566 -4.262 1.00 94.25 89 SER A C 1
ATOM 737 O O . SER A 1 89 ? 0.674 1.170 -5.247 1.00 94.25 89 SER A O 1
ATOM 739 N N . TRP A 1 90 ? 1.045 -0.766 -4.169 1.00 93.19 90 TRP A N 1
ATOM 740 C CA . TRP A 1 90 ? 0.446 -1.624 -5.192 1.00 93.19 90 TRP A CA 1
ATOM 741 C C . TRP A 1 90 ? -1.080 -1.474 -5.282 1.00 93.19 90 TRP A C 1
ATOM 743 O O . TRP A 1 90 ? -1.635 -1.443 -6.375 1.00 93.19 90 TRP A O 1
ATOM 753 N N . LEU A 1 91 ? -1.769 -1.341 -4.146 1.00 94.44 91 LEU A N 1
ATOM 754 C CA . LEU A 1 91 ? -3.221 -1.136 -4.107 1.00 94.44 91 LEU A CA 1
ATOM 755 C C . LEU A 1 91 ? -3.638 0.211 -4.718 1.00 94.44 91 LEU A C 1
ATOM 757 O O . LEU A 1 91 ? -4.683 0.293 -5.359 1.00 94.44 91 LEU A O 1
ATOM 761 N N . PHE A 1 92 ? -2.811 1.244 -4.548 1.00 94.88 92 PHE A N 1
ATOM 762 C CA . PHE A 1 92 ? -3.097 2.618 -4.962 1.00 94.88 92 PHE A CA 1
ATOM 763 C C . PHE A 1 92 ? -2.209 3.051 -6.140 1.00 94.88 92 PHE A C 1
ATOM 765 O O . PHE A 1 92 ? -1.246 3.803 -5.988 1.00 94.88 92 PHE A O 1
ATOM 772 N N . GLN A 1 93 ? -2.535 2.578 -7.345 1.00 92.88 93 GLN A N 1
ATOM 773 C CA . GLN A 1 93 ? -1.768 2.862 -8.571 1.00 92.88 93 GLN A CA 1
ATOM 774 C C . GLN A 1 93 ? -1.986 4.275 -9.139 1.00 92.88 93 GLN A C 1
ATOM 776 O O . GLN A 1 93 ? -1.241 4.696 -10.010 1.00 92.88 93 GLN A O 1
ATOM 781 N N . THR A 1 94 ? -2.969 5.031 -8.649 1.00 89.56 94 THR A N 1
ATOM 782 C CA . THR A 1 94 ? -3.263 6.395 -9.121 1.00 89.56 94 THR A CA 1
ATOM 783 C C . THR A 1 94 ? -2.886 7.426 -8.059 1.00 89.56 94 THR A C 1
ATOM 785 O O . THR A 1 94 ? -1.775 7.953 -8.072 1.00 89.56 94 THR A O 1
ATOM 788 N N . VAL A 1 95 ? -3.774 7.667 -7.096 1.00 90.38 95 VAL A N 1
ATOM 789 C CA . VAL A 1 95 ? -3.575 8.585 -5.971 1.00 90.38 95 VAL A CA 1
ATOM 790 C C . VAL A 1 95 ? -3.302 7.772 -4.715 1.00 90.38 95 VAL A C 1
ATOM 792 O O . VAL A 1 95 ? -4.063 6.865 -4.388 1.00 90.38 95 VAL A O 1
ATOM 795 N N . VAL A 1 96 ? -2.220 8.104 -4.007 1.00 92.81 96 VAL A N 1
ATOM 796 C CA . VAL A 1 96 ? -1.856 7.460 -2.739 1.00 92.81 96 VAL A CA 1
ATOM 797 C C . VAL A 1 96 ? -2.156 8.424 -1.589 1.00 92.81 96 VAL A C 1
ATOM 799 O O . VAL A 1 96 ? -1.499 9.464 -1.492 1.00 92.81 96 VAL A O 1
ATOM 802 N N . PRO A 1 97 ? -3.121 8.105 -0.712 1.00 93.62 97 PRO A N 1
ATOM 803 C CA . PRO A 1 97 ? -3.335 8.844 0.528 1.00 93.62 97 PRO A CA 1
ATOM 804 C C . PRO A 1 97 ? -2.093 8.790 1.433 1.00 93.62 97 PRO A C 1
ATOM 806 O O . PRO A 1 97 ? -1.316 7.836 1.341 1.00 93.62 97 PRO A O 1
ATOM 809 N N . PRO A 1 98 ? -1.900 9.749 2.355 1.00 93.88 98 PRO A N 1
ATOM 810 C CA . PRO A 1 98 ? -0.811 9.681 3.324 1.00 93.88 98 PRO A CA 1
ATOM 811 C C . PRO A 1 98 ? -0.821 8.348 4.087 1.00 93.88 98 PRO A C 1
ATOM 813 O O . PRO A 1 98 ? -1.864 7.901 4.571 1.00 93.88 98 PRO A O 1
ATOM 816 N N . VAL A 1 99 ? 0.346 7.710 4.180 1.00 94.75 99 VAL A N 1
ATOM 817 C CA . VAL A 1 99 ? 0.513 6.395 4.811 1.00 94.75 99 VAL A CA 1
ATOM 818 C C . VAL A 1 99 ? 1.223 6.565 6.151 1.00 94.75 99 VAL A C 1
ATOM 820 O O . VAL A 1 99 ? 2.307 7.141 6.203 1.00 94.75 99 VAL A O 1
ATOM 823 N N . ILE A 1 100 ? 0.634 6.033 7.223 1.00 94.44 100 ILE A N 1
ATOM 824 C CA . ILE A 1 100 ? 1.234 5.925 8.557 1.00 94.44 100 ILE A CA 1
ATOM 825 C C . ILE A 1 100 ? 1.547 4.448 8.810 1.00 94.44 100 ILE A C 1
ATOM 827 O O . ILE A 1 100 ? 0.645 3.655 9.100 1.00 94.44 100 ILE A O 1
ATOM 831 N N . PRO A 1 101 ? 2.807 4.036 8.658 1.00 94.06 101 PRO A N 1
ATOM 832 C CA . PRO A 1 101 ? 3.171 2.644 8.819 1.00 94.06 101 PRO A CA 1
ATOM 833 C C . PRO A 1 101 ? 3.607 2.324 10.243 1.00 94.06 101 PRO A C 1
ATOM 835 O O . PRO A 1 101 ? 4.591 2.876 10.724 1.00 94.06 101 PRO A O 1
ATOM 838 N N . LEU A 1 102 ? 2.895 1.399 10.885 1.00 94.00 102 LEU A N 1
ATOM 839 C CA . LEU A 1 102 ? 3.176 0.903 12.228 1.00 94.00 102 LEU A CA 1
ATOM 840 C C . LEU A 1 102 ? 3.816 -0.489 12.146 1.00 94.00 102 LEU A C 1
ATOM 842 O O . LEU A 1 102 ? 3.205 -1.424 11.619 1.00 94.00 102 LEU A O 1
ATOM 846 N N . HIS A 1 103 ? 5.010 -0.654 12.712 1.00 92.25 103 HIS A N 1
ATOM 847 C CA . HIS A 1 103 ? 5.710 -1.933 12.704 1.00 92.25 103 HIS A CA 1
ATOM 848 C C . HIS A 1 103 ? 5.427 -2.808 13.916 1.00 92.25 103 HIS A C 1
ATOM 850 O O . HIS A 1 103 ? 5.250 -2.356 15.049 1.00 92.25 103 HIS A O 1
ATOM 856 N N . LEU A 1 104 ? 5.407 -4.111 13.646 1.00 87.19 104 LEU A N 1
ATOM 857 C CA . LEU A 1 104 ? 5.283 -5.178 14.625 1.00 87.19 104 LEU A CA 1
ATOM 858 C C . LEU A 1 104 ? 6.606 -5.953 14.620 1.00 87.19 104 LEU A C 1
ATOM 860 O O . LEU A 1 104 ? 6.918 -6.627 13.643 1.00 87.19 104 LEU A O 1
ATOM 864 N N . GLY A 1 105 ? 7.390 -5.854 15.695 1.00 81.31 105 GLY A N 1
ATOM 865 C CA . GLY A 1 105 ? 8.698 -6.513 15.796 1.00 81.31 105 GLY A CA 1
ATOM 866 C C . GLY A 1 105 ? 9.862 -5.595 15.422 1.00 81.31 105 GLY A C 1
ATOM 867 O O . GLY A 1 105 ? 9.929 -4.467 15.907 1.00 81.31 105 GLY A O 1
ATOM 868 N N . SER A 1 106 ? 10.798 -6.089 14.606 1.00 76.75 106 SER A N 1
ATOM 869 C CA . SER A 1 106 ? 12.010 -5.354 14.220 1.00 76.75 106 SER A CA 1
ATOM 870 C C . SER A 1 106 ? 11.697 -4.065 13.458 1.00 76.75 106 SER A C 1
ATOM 872 O O . SER A 1 106 ? 10.701 -3.986 12.739 1.00 76.75 106 SER A O 1
ATOM 874 N N . LEU A 1 107 ? 12.569 -3.068 13.611 1.00 78.31 107 LEU A N 1
ATOM 875 C CA . LEU A 1 107 ? 12.485 -1.795 12.899 1.00 78.31 107 LEU A CA 1
ATOM 876 C C . LEU A 1 107 ? 12.697 -2.011 11.390 1.00 78.31 107 LEU A C 1
ATOM 878 O O . LEU A 1 107 ? 13.696 -2.610 10.992 1.00 78.31 107 LEU A O 1
ATOM 882 N N . GLY A 1 108 ? 11.754 -1.533 10.575 1.00 75.44 108 GLY A N 1
ATOM 883 C CA . GLY A 1 108 ? 11.845 -1.506 9.109 1.00 75.44 108 GLY A CA 1
ATOM 884 C C . GLY A 1 108 ? 12.330 -0.153 8.583 1.00 75.44 108 GLY A C 1
ATOM 885 O O . GLY A 1 108 ? 12.340 0.839 9.313 1.00 75.44 108 GLY A O 1
ATOM 886 N N . PHE A 1 109 ? 12.722 -0.089 7.310 1.00 81.75 109 PHE A N 1
ATOM 887 C CA . PHE A 1 109 ? 13.203 1.156 6.693 1.00 81.75 109 PHE A CA 1
ATOM 888 C C . PHE A 1 109 ? 12.061 2.117 6.321 1.00 81.75 109 PHE A C 1
ATOM 890 O O . PHE A 1 109 ? 12.239 3.338 6.278 1.00 81.75 109 PHE A O 1
ATOM 897 N N . LEU A 1 110 ? 10.880 1.571 6.028 1.00 83.69 110 LEU A N 1
ATOM 898 C CA . LEU A 1 110 ? 9.673 2.319 5.672 1.00 83.69 110 LEU A CA 1
ATOM 899 C C . LEU A 1 110 ? 8.729 2.496 6.858 1.00 83.69 110 LEU A C 1
ATOM 901 O O . LEU A 1 110 ? 7.805 3.298 6.767 1.00 83.69 110 LEU A O 1
ATOM 905 N N . THR A 1 111 ? 8.950 1.764 7.949 1.00 86.31 111 THR A N 1
ATOM 906 C CA . THR A 1 111 ? 8.041 1.683 9.095 1.00 86.31 111 THR A CA 1
ATOM 907 C C . THR A 1 111 ? 8.717 2.201 10.376 1.00 86.31 111 THR A C 1
ATOM 909 O O . THR A 1 111 ? 9.193 1.393 11.175 1.00 86.31 111 THR A O 1
ATOM 912 N N . PRO A 1 112 ? 8.801 3.529 10.590 1.00 86.00 112 PRO A N 1
ATOM 913 C CA . PRO A 1 112 ? 9.513 4.108 11.732 1.00 86.00 112 PRO A CA 1
ATOM 914 C C . PRO A 1 112 ? 8.776 3.962 13.073 1.00 86.00 112 PRO A C 1
ATOM 916 O O . PRO A 1 112 ? 9.385 4.162 14.120 1.00 86.00 112 PRO A O 1
ATOM 919 N N . HIS A 1 113 ? 7.487 3.618 13.042 1.00 89.75 113 HIS A N 1
ATOM 920 C CA . HIS A 1 113 ? 6.581 3.774 14.179 1.00 89.75 113 HIS A CA 1
ATOM 921 C C . HIS A 1 113 ? 6.276 2.444 14.866 1.00 89.75 113 HIS A C 1
ATOM 923 O O . HIS A 1 113 ? 5.627 1.585 14.261 1.00 89.75 113 HIS A O 1
ATOM 929 N N . PRO A 1 114 ? 6.712 2.217 16.112 1.00 91.12 114 PRO A N 1
ATOM 930 C CA . PRO A 1 114 ? 6.470 0.957 16.797 1.00 91.12 114 PRO A CA 1
ATOM 931 C C . PRO A 1 114 ? 5.008 0.842 17.231 1.00 91.12 114 PRO A C 1
ATOM 933 O O . PRO A 1 114 ? 4.482 1.701 17.940 1.00 91.12 114 PRO A O 1
ATOM 936 N N . TYR A 1 115 ? 4.356 -0.278 16.899 1.00 93.75 115 TYR A N 1
ATOM 937 C CA . TYR A 1 115 ? 2.966 -0.507 17.297 1.00 93.75 115 TYR A CA 1
ATOM 938 C C . TYR A 1 115 ? 2.714 -0.330 18.804 1.00 93.75 115 TYR A C 1
ATOM 940 O O . TYR A 1 115 ? 1.720 0.299 19.127 1.00 93.75 115 TYR A O 1
ATOM 948 N N . PRO A 1 116 ? 3.542 -0.806 19.759 1.00 91.81 116 PRO A N 1
ATOM 949 C CA . PRO A 1 116 ? 3.260 -0.612 21.188 1.00 91.81 116 PRO A CA 1
ATOM 950 C C . PRO A 1 116 ? 3.006 0.846 21.611 1.00 91.81 116 PRO A C 1
ATOM 952 O O . PRO A 1 116 ? 2.232 1.069 22.539 1.00 91.81 116 PRO A O 1
ATOM 955 N N . CYS A 1 117 ? 3.587 1.819 20.901 1.00 90.12 117 CYS A N 1
ATOM 956 C CA . CYS A 1 117 ? 3.453 3.251 21.175 1.00 90.12 117 CYS A CA 1
ATOM 957 C C . CYS A 1 117 ? 2.432 3.955 20.257 1.00 90.12 117 CYS A C 1
ATOM 959 O O . CYS A 1 117 ? 2.332 5.180 20.275 1.00 90.12 117 CYS A O 1
ATOM 961 N N . PHE A 1 118 ? 1.640 3.207 19.471 1.00 93.50 118 PHE A N 1
ATOM 962 C CA . PHE A 1 118 ? 0.769 3.774 18.429 1.00 93.50 118 PHE A CA 1
ATOM 963 C C . PHE A 1 118 ? -0.220 4.826 18.949 1.00 93.50 118 PHE A C 1
ATOM 965 O O . PHE A 1 118 ? -0.651 5.695 18.195 1.00 93.50 118 PHE A O 1
ATOM 972 N N . ARG A 1 119 ? -0.633 4.720 20.218 1.00 93.81 119 ARG A N 1
ATOM 973 C CA . ARG A 1 119 ? -1.623 5.615 20.827 1.00 93.81 119 ARG A CA 1
ATOM 974 C C . ARG A 1 119 ? -1.078 7.027 20.949 1.00 93.81 119 ARG A C 1
ATOM 976 O O . ARG A 1 119 ? -1.737 7.952 20.484 1.00 93.81 119 ARG A O 1
ATOM 983 N N . ASP A 1 120 ? 0.112 7.158 21.524 1.00 91.62 120 ASP A N 1
ATOM 984 C CA . ASP A 1 120 ? 0.776 8.444 21.733 1.00 91.62 120 ASP A CA 1
ATOM 985 C C . ASP A 1 120 ? 1.134 9.070 20.383 1.00 91.62 120 ASP A C 1
ATOM 987 O O . ASP A 1 120 ? 0.849 10.238 20.131 1.00 91.62 120 ASP A O 1
ATOM 991 N N . GLU A 1 121 ? 1.642 8.249 19.466 1.00 90.00 121 GLU A N 1
ATOM 992 C CA . GLU A 1 121 ? 2.018 8.657 18.117 1.00 90.00 121 GLU A CA 1
ATOM 993 C C . GLU A 1 121 ? 0.830 9.175 17.301 1.00 90.00 121 GLU A C 1
ATOM 995 O O . GLU A 1 121 ? 0.842 10.301 16.805 1.00 90.00 121 GLU A O 1
ATOM 1000 N N . LEU A 1 122 ? -0.253 8.398 17.206 1.00 92.12 122 LEU A N 1
ATOM 1001 C CA . LEU A 1 122 ? -1.457 8.836 16.502 1.00 92.12 122 LEU A CA 1
ATOM 1002 C C . LEU A 1 122 ? -2.155 9.989 17.234 1.00 92.12 122 LEU A C 1
ATOM 1004 O O . LEU A 1 122 ? -2.809 10.812 16.595 1.00 92.12 122 LEU A O 1
ATOM 1008 N N . GLN A 1 123 ? -2.043 10.080 18.561 1.00 90.81 123 GLN A N 1
ATOM 1009 C CA . GLN A 1 123 ? -2.575 11.216 19.307 1.00 90.81 123 GLN A CA 1
ATOM 1010 C C . GLN A 1 123 ? -1.825 12.506 18.994 1.00 90.81 123 GLN A C 1
ATOM 1012 O O . GLN A 1 123 ? -2.489 13.517 18.793 1.00 90.81 123 GLN A O 1
ATOM 1017 N N . HIS A 1 124 ? -0.503 12.463 18.875 1.00 89.31 124 HIS A N 1
ATOM 1018 C CA . HIS A 1 124 ? 0.306 13.594 18.433 1.00 89.31 124 HIS A CA 1
ATOM 1019 C C . HIS A 1 124 ? -0.043 14.000 16.989 1.00 89.31 124 HIS A C 1
ATOM 1021 O O . HIS A 1 124 ? -0.365 15.159 16.725 1.00 89.31 124 HIS A O 1
ATOM 1027 N N . ILE A 1 125 ? -0.128 13.022 16.076 1.00 88.50 125 ILE A N 1
ATOM 1028 C CA . ILE A 1 125 ? -0.464 13.247 14.658 1.00 88.50 125 ILE A CA 1
ATOM 1029 C C . ILE A 1 125 ? -1.840 13.907 14.494 1.00 88.50 125 ILE A C 1
ATOM 1031 O O . ILE A 1 125 ? -1.989 14.874 13.747 1.00 88.50 125 ILE A O 1
ATOM 1035 N N . PHE A 1 126 ? -2.861 13.405 15.193 1.00 89.75 126 PHE A N 1
ATOM 1036 C CA . PHE A 1 126 ? -4.220 13.953 15.120 1.00 89.75 126 PHE A CA 1
ATOM 1037 C C . PHE A 1 126 ? -4.465 15.128 16.081 1.00 89.75 126 PHE A C 1
ATOM 1039 O O . PHE A 1 126 ? -5.519 15.754 16.006 1.00 89.75 126 PHE A O 1
ATOM 1046 N N . GLY A 1 127 ? -3.538 15.413 16.998 1.00 83.88 127 GLY A N 1
ATOM 1047 C CA . GLY A 1 127 ? -3.677 16.398 18.077 1.00 83.88 127 GLY A CA 1
ATOM 1048 C C . GLY A 1 127 ? -3.405 17.845 17.667 1.00 83.88 127 GLY A C 1
ATOM 1049 O O . GLY A 1 127 ? -3.548 18.743 18.490 1.00 83.88 127 GLY A O 1
ATOM 1050 N N . GLY A 1 128 ? -3.043 18.082 16.404 1.00 78.50 128 GLY A N 1
ATOM 1051 C CA . GLY A 1 128 ? -2.785 19.418 15.857 1.00 78.50 128 GLY A CA 1
ATOM 1052 C C . GLY A 1 128 ? -1.309 19.818 15.818 1.00 78.50 128 GLY A C 1
ATOM 1053 O O . GLY A 1 128 ? -0.985 20.823 15.194 1.00 78.50 128 GLY A O 1
ATOM 1054 N N . GLU A 1 129 ? -0.410 19.016 16.397 1.00 81.69 129 GLU A N 1
ATOM 1055 C CA . GLU A 1 129 ? 1.047 19.221 16.294 1.00 81.69 129 GLU A CA 1
ATOM 1056 C C . GLU A 1 129 ? 1.572 18.940 14.872 1.00 81.69 129 GLU A C 1
ATOM 1058 O O . GLU A 1 129 ? 2.633 19.420 14.473 1.00 81.69 129 GLU A O 1
ATOM 1063 N N . GLY A 1 130 ? 0.769 18.236 14.069 1.00 75.62 130 GL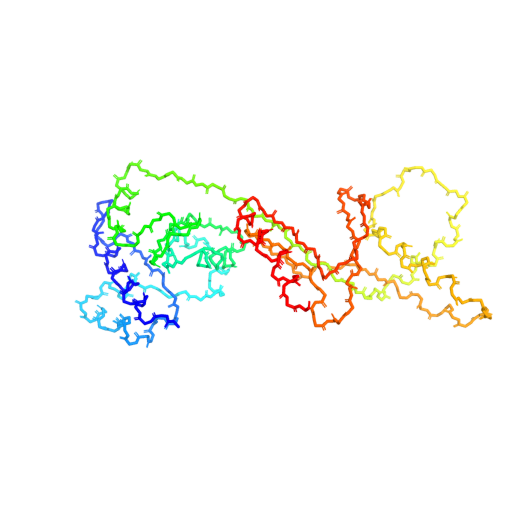Y A N 1
ATOM 1064 C CA . GLY A 1 130 ? 1.082 17.883 12.694 1.00 75.62 130 GLY A CA 1
ATOM 1065 C C . GLY A 1 130 ? 1.973 16.649 12.609 1.00 75.62 130 GLY A C 1
ATOM 1066 O O . GLY A 1 130 ? 2.336 16.025 13.602 1.00 75.62 130 GLY A O 1
ATOM 1067 N N . TYR A 1 131 ? 2.301 16.257 11.384 1.00 83.94 131 TYR A N 1
ATOM 1068 C CA . TYR A 1 131 ? 3.184 15.127 11.132 1.00 83.94 131 TYR A CA 1
ATOM 1069 C C . TYR A 1 131 ? 4.107 15.445 9.966 1.00 83.94 131 TYR A C 1
ATOM 1071 O O . TYR A 1 131 ? 3.675 15.966 8.935 1.00 83.94 131 TYR A O 1
ATOM 1079 N N . ARG A 1 132 ? 5.395 15.130 10.120 1.00 84.75 132 ARG A N 1
ATOM 1080 C CA . ARG A 1 132 ? 6.372 15.343 9.056 1.00 84.75 132 ARG A CA 1
ATOM 1081 C C . ARG A 1 132 ? 6.293 14.201 8.050 1.00 84.75 132 ARG A C 1
ATOM 1083 O O . ARG A 1 132 ? 6.862 13.133 8.255 1.00 84.75 132 ARG A O 1
ATOM 1090 N N . CYS A 1 133 ? 5.627 14.454 6.931 1.00 86.62 133 CYS A N 1
ATOM 1091 C CA . CYS A 1 133 ? 5.562 13.508 5.826 1.00 86.62 133 CYS A CA 1
ATOM 1092 C C . CYS A 1 133 ? 6.871 13.486 5.025 1.00 86.62 133 CYS A C 1
ATOM 1094 O O . CYS A 1 133 ? 7.510 14.518 4.811 1.00 86.62 133 CYS A O 1
ATOM 1096 N N . THR A 1 134 ? 7.239 12.304 4.528 1.00 89.62 134 THR A N 1
ATOM 1097 C CA . THR A 1 134 ? 8.285 12.147 3.511 1.00 89.62 134 THR A CA 1
ATOM 1098 C C . THR A 1 134 ? 7.628 11.763 2.192 1.00 89.62 134 THR A C 1
ATOM 1100 O O . THR A 1 134 ? 6.816 10.842 2.140 1.00 89.62 134 THR A O 1
ATOM 1103 N N . ILE A 1 135 ? 7.951 12.491 1.124 1.00 91.06 135 ILE A N 1
ATOM 1104 C CA . ILE A 1 135 ? 7.469 12.171 -0.220 1.00 91.06 135 ILE A CA 1
ATOM 1105 C C . ILE A 1 135 ? 8.472 11.203 -0.838 1.00 91.06 135 ILE A C 1
ATOM 1107 O O . ILE A 1 135 ? 9.661 11.510 -0.927 1.00 91.06 135 ILE A O 1
ATOM 1111 N N . ARG A 1 136 ? 7.998 10.028 -1.250 1.00 92.19 136 ARG A N 1
ATOM 1112 C CA . ARG A 1 136 ? 8.819 9.006 -1.905 1.00 92.19 136 ARG A CA 1
ATOM 1113 C C . ARG A 1 136 ? 8.428 8.920 -3.373 1.00 92.19 136 ARG A C 1
ATOM 1115 O O . ARG A 1 136 ? 7.247 8.815 -3.692 1.00 92.19 136 ARG A O 1
ATOM 1122 N N . MET A 1 137 ? 9.420 8.997 -4.257 1.00 93.81 137 MET A N 1
ATOM 1123 C CA . MET A 1 137 ? 9.191 8.868 -5.696 1.00 93.81 137 MET A CA 1
ATOM 1124 C C . MET A 1 137 ? 8.741 7.453 -6.070 1.00 93.81 137 MET A C 1
ATOM 1126 O O . MET A 1 137 ? 9.144 6.486 -5.423 1.00 93.81 137 MET A O 1
ATOM 1130 N N . ARG A 1 138 ? 7.957 7.346 -7.145 1.00 95.81 138 ARG A N 1
ATOM 1131 C CA . ARG A 1 138 ? 7.600 6.084 -7.798 1.00 95.81 138 ARG A CA 1
ATOM 1132 C C . ARG A 1 138 ? 8.038 6.115 -9.257 1.00 95.81 138 ARG A C 1
ATOM 1134 O O . ARG A 1 138 ? 8.126 7.188 -9.852 1.00 95.81 138 ARG A O 1
ATOM 1141 N N . LEU A 1 139 ? 8.335 4.945 -9.809 1.00 95.19 139 LEU A N 1
ATOM 1142 C CA . LEU A 1 139 ? 8.552 4.753 -11.237 1.00 95.19 139 LEU A CA 1
ATOM 1143 C C . LEU A 1 139 ? 7.209 4.472 -11.904 1.00 95.19 139 LEU A C 1
ATOM 1145 O O . LEU A 1 139 ? 6.491 3.572 -11.472 1.00 95.19 139 LEU A O 1
ATOM 1149 N N . ASN A 1 140 ? 6.920 5.188 -12.985 1.00 95.25 140 ASN A N 1
ATOM 1150 C CA . ASN A 1 140 ? 5.854 4.813 -13.900 1.00 95.25 140 ASN A CA 1
ATOM 1151 C C . ASN A 1 140 ? 6.430 3.867 -14.958 1.00 95.25 140 ASN A C 1
ATOM 1153 O O . ASN A 1 140 ? 7.352 4.222 -15.696 1.00 95.25 140 ASN A O 1
ATOM 1157 N N . CYS A 1 141 ? 5.906 2.649 -15.009 1.00 93.75 141 CYS A N 1
ATOM 1158 C CA . CYS A 1 141 ? 6.376 1.594 -15.891 1.00 93.75 141 CYS A CA 1
ATOM 1159 C C . CYS A 1 141 ? 5.244 1.173 -16.821 1.00 93.75 141 CYS A C 1
ATOM 1161 O O . CYS A 1 141 ? 4.223 0.676 -16.360 1.00 93.75 141 CYS A O 1
ATOM 1163 N N . THR A 1 142 ? 5.433 1.321 -18.133 1.00 93.06 142 THR A N 1
ATOM 1164 C CA . THR A 1 142 ? 4.459 0.868 -19.136 1.00 93.06 142 THR A CA 1
ATOM 1165 C C . THR A 1 142 ? 5.043 -0.265 -19.969 1.00 93.06 142 THR A C 1
ATOM 1167 O O . THR A 1 142 ? 6.114 -0.132 -20.561 1.00 93.06 142 THR A O 1
ATOM 1170 N N . VAL A 1 143 ? 4.326 -1.385 -20.031 1.00 91.06 143 VAL A N 1
ATOM 1171 C CA . VAL A 1 143 ? 4.701 -2.560 -20.817 1.00 91.06 143 VAL A CA 1
ATOM 1172 C C . VAL A 1 143 ? 4.147 -2.410 -22.227 1.00 91.06 143 VAL A C 1
ATOM 1174 O O . VAL A 1 143 ? 2.934 -2.440 -22.443 1.00 91.06 143 VAL A O 1
ATOM 1177 N N . TYR A 1 144 ? 5.048 -2.305 -23.198 1.00 87.44 144 TYR A N 1
ATOM 1178 C CA . TYR A 1 144 ? 4.713 -2.340 -24.616 1.00 87.44 144 TYR A CA 1
ATOM 1179 C C . TYR A 1 144 ? 4.925 -3.751 -25.148 1.00 87.44 144 TYR A C 1
ATOM 1181 O O . TYR A 1 144 ? 6.008 -4.318 -25.005 1.00 87.44 144 TYR A O 1
ATOM 1189 N N . ARG A 1 145 ? 3.898 -4.329 -25.777 1.00 85.81 145 ARG A N 1
ATOM 1190 C CA . ARG A 1 145 ? 4.017 -5.630 -26.449 1.00 85.81 145 ARG A CA 1
ATOM 1191 C C . ARG A 1 145 ? 3.908 -5.440 -27.954 1.00 85.81 145 ARG A C 1
ATOM 1193 O O . ARG A 1 145 ? 3.140 -4.608 -28.438 1.00 85.81 145 ARG A O 1
ATOM 1200 N N . SER A 1 146 ? 4.694 -6.224 -28.680 1.00 81.62 146 SER A N 1
ATOM 1201 C CA . SER A 1 146 ? 4.616 -6.298 -30.133 1.00 81.62 146 SER A CA 1
ATOM 1202 C C . SER A 1 146 ? 3.295 -6.949 -30.551 1.00 81.62 146 SER A C 1
ATOM 1204 O O . SER A 1 146 ? 2.890 -7.963 -29.978 1.00 81.62 146 SER A O 1
ATOM 1206 N N . ARG A 1 147 ? 2.618 -6.366 -31.540 1.00 73.38 147 ARG A N 1
ATOM 1207 C CA . ARG A 1 147 ? 1.458 -6.948 -32.215 1.00 73.38 147 ARG A CA 1
ATOM 1208 C C . ARG A 1 147 ? 1.651 -6.894 -33.719 1.00 73.38 147 ARG A C 1
ATOM 1210 O O . ARG A 1 147 ? 2.215 -5.938 -34.249 1.00 73.38 147 ARG A O 1
ATOM 1217 N N . GLU A 1 148 ? 1.161 -7.925 -34.396 1.00 66.19 148 GLU A N 1
ATOM 1218 C CA . GLU A 1 148 ? 1.070 -7.922 -35.851 1.00 66.19 148 GLU A CA 1
ATOM 1219 C C . GLU A 1 148 ? 0.099 -6.830 -36.295 1.00 66.19 148 GLU A C 1
ATOM 1221 O O . GLU A 1 148 ? -1.021 -6.738 -35.788 1.00 66.19 148 GLU A O 1
ATOM 1226 N N . ASP A 1 149 ? 0.538 -5.999 -37.234 1.00 59.00 149 ASP A N 1
ATOM 1227 C CA . ASP A 1 149 ? -0.292 -4.980 -37.854 1.00 59.00 149 ASP A CA 1
ATOM 1228 C C . ASP A 1 149 ? -0.824 -5.507 -39.200 1.00 59.00 149 ASP A C 1
ATOM 1230 O O . ASP A 1 149 ? -0.075 -5.573 -40.184 1.00 59.00 149 ASP A O 1
ATOM 1234 N N . PRO A 1 150 ? -2.111 -5.901 -39.280 1.00 55.03 150 PRO A N 1
ATOM 1235 C CA . PRO A 1 150 ? -2.687 -6.420 -40.516 1.00 55.03 150 PRO A CA 1
ATOM 1236 C C . PRO A 1 150 ? -2.860 -5.341 -41.599 1.00 55.03 150 PRO A C 1
ATOM 1238 O O . PRO A 1 150 ? -2.997 -5.684 -42.775 1.00 55.03 150 PRO A O 1
ATOM 1241 N N . PHE A 1 151 ? -2.822 -4.051 -41.244 1.00 52.69 151 PHE A N 1
ATOM 1242 C CA . PHE A 1 151 ? -3.056 -2.932 -42.163 1.00 52.69 151 PHE A CA 1
ATOM 1243 C C . PHE A 1 151 ? -1.759 -2.293 -42.671 1.00 52.69 151 PHE A C 1
ATOM 1245 O O . PHE A 1 151 ? -1.744 -1.668 -43.733 1.00 52.69 151 PHE A O 1
ATOM 1252 N N . ASN A 1 152 ? -0.641 -2.507 -41.978 1.00 51.81 152 ASN A N 1
ATOM 1253 C CA . ASN A 1 152 ? 0.643 -1.899 -42.315 1.00 51.81 152 ASN A CA 1
ATOM 1254 C C . ASN A 1 152 ? 1.509 -2.730 -43.281 1.00 51.81 152 ASN A C 1
ATOM 1256 O O . ASN A 1 152 ? 2.731 -2.642 -43.296 1.00 51.81 152 ASN A O 1
ATOM 1260 N N . THR A 1 153 ? 0.890 -3.501 -44.176 1.00 46.75 153 THR A N 1
ATOM 1261 C CA . THR A 1 153 ? 1.611 -4.159 -45.285 1.00 46.75 153 THR A CA 1
ATOM 1262 C C . THR A 1 153 ? 2.084 -3.174 -46.368 1.00 46.75 153 THR A C 1
ATOM 1264 O O . THR A 1 153 ? 2.862 -3.550 -47.249 1.00 46.75 153 THR A O 1
ATOM 1267 N N . PHE A 1 154 ? 1.651 -1.907 -46.311 1.00 42.75 154 PHE A N 1
ATOM 1268 C CA . PHE A 1 154 ? 2.009 -0.863 -47.277 1.00 42.75 154 PHE A CA 1
ATOM 1269 C C . PHE A 1 154 ? 3.245 -0.030 -46.893 1.00 42.75 154 PHE A C 1
ATOM 1271 O O . PHE A 1 154 ? 3.992 0.342 -47.802 1.00 42.75 154 PHE A O 1
ATOM 1278 N N . ALA A 1 155 ? 3.533 0.230 -45.607 1.00 44.91 155 ALA A N 1
ATOM 1279 C CA . ALA A 1 155 ? 4.714 1.031 -45.242 1.00 44.91 155 ALA A CA 1
ATOM 1280 C C . ALA A 1 155 ? 6.031 0.284 -45.500 1.00 44.91 155 ALA A C 1
ATOM 1282 O O . ALA A 1 155 ? 7.015 0.897 -45.918 1.00 44.91 155 ALA A O 1
ATOM 1283 N N . CYS A 1 156 ? 6.036 -1.048 -45.367 1.00 44.78 156 CYS A N 1
ATOM 1284 C CA . CYS A 1 156 ? 7.192 -1.866 -45.747 1.00 44.78 156 CYS A CA 1
ATOM 1285 C C . CYS A 1 156 ? 7.480 -1.805 -47.261 1.00 44.78 156 CYS A C 1
ATOM 1287 O O . CYS A 1 156 ? 8.637 -1.827 -47.668 1.00 44.78 156 CYS A O 1
ATOM 1289 N N . LYS A 1 157 ? 6.449 -1.641 -48.106 1.00 39.84 157 LYS A N 1
ATOM 1290 C CA . LYS A 1 157 ? 6.599 -1.559 -49.573 1.00 39.84 157 LYS A CA 1
ATOM 1291 C C . LYS A 1 157 ? 7.055 -0.188 -50.084 1.00 39.84 157 LYS A C 1
ATOM 1293 O O . LYS A 1 157 ? 7.600 -0.109 -51.180 1.00 39.84 157 LYS A O 1
ATOM 1298 N N . GLN A 1 158 ? 6.848 0.896 -49.331 1.00 39.22 158 GLN A N 1
ATOM 1299 C CA . GLN A 1 158 ? 7.304 2.233 -49.746 1.00 39.22 158 GLN A CA 1
ATOM 1300 C C . GLN A 1 158 ? 8.758 2.546 -49.362 1.00 39.22 158 GLN A C 1
ATOM 1302 O O . GLN A 1 158 ? 9.338 3.494 -49.898 1.00 39.22 158 GLN A O 1
ATOM 1307 N N . ARG A 1 159 ? 9.383 1.745 -48.491 1.00 41.72 159 ARG A N 1
ATOM 1308 C CA . ARG A 1 159 ? 10.759 1.988 -48.034 1.00 41.72 159 ARG A CA 1
ATOM 1309 C C . ARG A 1 159 ? 11.852 1.649 -49.043 1.00 41.72 159 ARG A C 1
ATOM 1311 O O . ARG A 1 159 ? 12.905 2.271 -48.984 1.00 41.72 159 ARG A O 1
ATOM 1318 N N . GLU A 1 160 ? 11.594 0.784 -50.021 1.00 39.41 160 GLU A N 1
ATOM 1319 C CA . GLU A 1 160 ? 12.570 0.503 -51.088 1.00 39.41 160 GLU A CA 1
ATOM 1320 C C . GLU A 1 160 ? 12.627 1.592 -52.176 1.00 39.41 160 GLU A C 1
ATOM 1322 O O . GLU A 1 160 ? 13.594 1.654 -52.929 1.00 39.41 160 GLU A O 1
ATOM 1327 N N . LYS A 1 161 ? 11.639 2.500 -52.265 1.00 35.25 161 LYS A N 1
ATOM 1328 C CA . LYS A 1 161 ? 11.593 3.525 -53.332 1.00 35.25 161 LYS A CA 1
ATOM 1329 C C . LYS A 1 161 ? 12.049 4.930 -52.932 1.00 35.25 161 LYS A C 1
ATOM 1331 O O . LYS A 1 161 ? 12.167 5.781 -53.808 1.00 35.25 161 LYS A O 1
ATOM 1336 N N . LYS A 1 162 ? 12.341 5.196 -51.656 1.00 35.19 162 LYS A N 1
ATOM 1337 C CA . LYS A 1 162 ? 12.695 6.544 -51.164 1.00 35.19 162 LYS A CA 1
ATOM 1338 C C . LYS A 1 162 ? 14.107 6.653 -50.569 1.00 35.19 162 LYS A C 1
ATOM 1340 O O . LYS A 1 162 ? 14.348 7.500 -49.722 1.00 35.19 162 LYS A O 1
ATOM 1345 N N . GLN A 1 163 ? 15.066 5.855 -51.047 1.00 39.56 163 GLN A N 1
ATOM 1346 C CA . GLN A 1 163 ? 16.484 6.032 -50.690 1.00 39.56 163 GLN A CA 1
ATOM 1347 C C . GLN A 1 163 ? 17.216 7.070 -51.564 1.00 39.56 163 GLN A C 1
ATOM 1349 O O . GLN A 1 163 ? 18.435 7.173 -51.478 1.00 39.56 163 GLN A O 1
ATOM 1354 N N . LYS A 1 164 ? 16.513 7.834 -52.419 1.00 36.16 164 LYS A N 1
ATOM 1355 C CA . LYS A 1 164 ? 17.186 8.779 -53.325 1.00 36.16 164 LYS A CA 1
ATOM 1356 C C . LYS A 1 164 ? 16.945 10.263 -53.089 1.00 36.16 164 LYS A C 1
ATOM 1358 O O . LYS A 1 164 ? 17.768 11.030 -53.545 1.00 36.16 164 LYS A O 1
ATOM 1363 N N . ASP A 1 165 ? 15.937 10.682 -52.332 1.00 38.06 165 ASP A N 1
ATOM 1364 C CA . ASP A 1 165 ? 15.761 12.107 -52.030 1.00 38.06 165 ASP A CA 1
ATOM 1365 C C . ASP A 1 165 ? 14.868 12.284 -50.800 1.00 38.06 165 ASP A C 1
ATOM 1367 O O . ASP A 1 165 ? 13.675 11.975 -50.868 1.00 38.06 165 ASP A O 1
ATOM 1371 N N . ARG A 1 166 ? 15.425 12.793 -49.689 1.00 35.47 166 ARG A N 1
ATOM 1372 C CA . ARG A 1 166 ? 14.899 13.971 -48.969 1.00 35.47 166 ARG A CA 1
ATOM 1373 C C . ARG A 1 166 ? 15.634 14.283 -47.664 1.00 35.47 166 ARG A C 1
ATOM 1375 O O . ARG A 1 166 ? 16.141 13.413 -46.965 1.00 35.47 166 ARG A O 1
ATOM 1382 N N . SER A 1 167 ? 15.642 15.587 -47.417 1.00 34.81 167 SER A N 1
ATOM 1383 C CA . SER A 1 167 ? 16.236 16.389 -46.357 1.00 34.81 167 SER A CA 1
ATOM 1384 C C . SER A 1 167 ? 15.724 16.102 -44.941 1.00 34.81 167 SER A C 1
ATOM 1386 O O . SER A 1 167 ? 14.645 15.554 -44.736 1.00 34.81 167 SER A O 1
ATOM 1388 N N . GLU A 1 168 ? 16.514 16.575 -43.978 1.00 35.16 168 GLU A N 1
ATOM 1389 C CA . GLU A 1 168 ? 16.474 16.454 -42.509 1.00 35.16 168 GLU A CA 1
ATOM 1390 C C . GLU A 1 168 ? 15.165 16.774 -41.745 1.00 35.16 168 GLU A C 1
ATOM 1392 O O . GLU A 1 168 ? 15.190 16.845 -40.518 1.00 35.16 168 GLU A O 1
ATOM 1397 N N . THR A 1 169 ? 14.008 16.943 -42.387 1.00 29.20 169 THR A N 1
ATOM 1398 C CA . THR A 1 169 ? 12.845 17.606 -41.754 1.00 29.20 169 THR A CA 1
ATOM 1399 C C . THR A 1 169 ? 11.603 16.743 -41.491 1.00 29.20 169 THR A C 1
ATOM 1401 O O . THR A 1 169 ? 10.671 17.228 -40.861 1.00 29.20 169 THR A O 1
ATOM 1404 N N . GLU A 1 170 ? 11.574 15.454 -41.842 1.00 33.53 170 GLU A N 1
ATOM 1405 C CA . GLU A 1 170 ? 10.429 14.556 -41.548 1.00 33.53 170 GLU A CA 1
ATOM 1406 C C . GLU A 1 170 ? 10.788 13.478 -40.506 1.00 33.53 170 GLU A C 1
ATOM 1408 O O . GLU A 1 170 ? 10.623 12.278 -40.716 1.00 33.53 170 GLU A O 1
ATOM 1413 N N . ARG A 1 171 ? 11.326 13.914 -39.361 1.00 33.28 171 ARG A N 1
ATOM 1414 C CA . ARG A 1 171 ? 11.881 13.049 -38.302 1.00 33.28 171 ARG A CA 1
ATOM 1415 C C . ARG A 1 171 ? 10.876 12.616 -37.212 1.00 33.28 171 ARG A C 1
ATOM 1417 O O . ARG A 1 171 ? 11.281 11.944 -36.273 1.00 33.28 171 ARG A O 1
ATOM 1424 N N . TRP A 1 172 ? 9.578 12.928 -37.307 1.00 40.16 172 TRP A N 1
ATOM 1425 C CA . TRP A 1 172 ? 8.688 12.814 -36.134 1.00 40.16 172 TRP A CA 1
ATOM 1426 C C . TRP A 1 172 ? 7.248 12.389 -36.466 1.00 40.16 172 TRP A C 1
ATOM 1428 O O . TRP A 1 172 ? 6.371 13.238 -36.581 1.00 40.16 172 TRP A O 1
ATOM 1438 N N . ALA A 1 173 ? 6.993 11.077 -36.593 1.00 28.64 173 ALA A N 1
ATOM 1439 C CA . ALA A 1 173 ? 5.620 10.536 -36.514 1.00 28.64 173 ALA A CA 1
ATOM 1440 C C . ALA A 1 173 ? 5.479 9.028 -36.217 1.00 28.64 173 ALA A C 1
ATOM 1442 O O . ALA A 1 173 ? 4.364 8.580 -35.979 1.00 28.64 173 ALA A O 1
ATOM 1443 N N . LEU A 1 174 ? 6.535 8.211 -36.216 1.00 36.75 174 LEU A N 1
ATOM 1444 C CA . LEU A 1 174 ? 6.388 6.766 -36.002 1.00 36.75 174 LEU A CA 1
ATOM 1445 C C . LE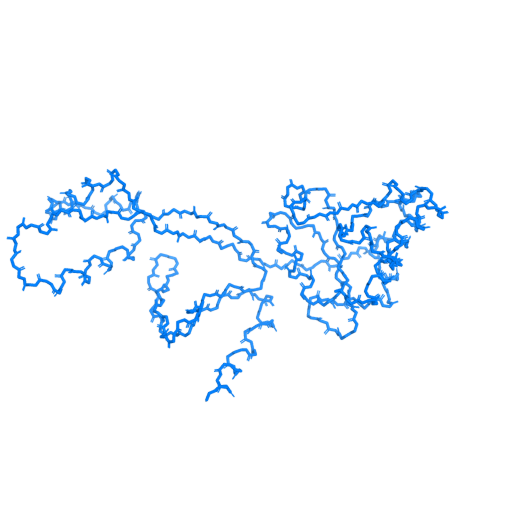U A 1 174 ? 7.465 6.267 -35.048 1.00 36.75 174 LEU A C 1
ATOM 1447 O O . LEU A 1 174 ? 8.649 6.274 -35.376 1.00 36.75 174 LEU A O 1
ATOM 1451 N N . MET A 1 175 ? 7.018 5.789 -33.889 1.00 37.25 175 MET A N 1
ATOM 1452 C CA . MET A 1 175 ? 7.758 4.979 -32.921 1.00 37.25 175 MET A CA 1
ATOM 1453 C C . MET A 1 175 ? 8.131 3.603 -33.523 1.00 37.25 175 MET A C 1
ATOM 1455 O O . MET A 1 175 ? 7.971 2.560 -32.907 1.00 37.25 175 MET A O 1
ATOM 1459 N N . GLU A 1 176 ? 8.683 3.577 -34.737 1.00 45.81 176 GLU A N 1
ATOM 1460 C CA . GLU A 1 176 ? 9.655 2.555 -35.117 1.00 45.81 176 GLU A CA 1
ATOM 1461 C C . GLU A 1 176 ? 10.968 2.922 -34.435 1.00 45.81 176 GLU A C 1
ATOM 1463 O O . GLU A 1 176 ? 11.914 3.453 -35.035 1.00 45.81 176 GLU A O 1
ATOM 1468 N N . THR A 1 177 ? 10.997 2.686 -33.126 1.00 40.72 177 THR A N 1
ATOM 1469 C CA . THR A 1 177 ? 12.219 2.797 -32.348 1.00 40.72 177 THR A CA 1
ATOM 1470 C C . THR A 1 177 ? 13.265 1.873 -32.963 1.00 40.72 177 THR A C 1
ATOM 1472 O O . THR A 1 177 ? 12.960 0.859 -33.600 1.00 40.72 177 THR A O 1
ATOM 1475 N N . ALA A 1 178 ? 14.528 2.259 -32.812 1.00 42.12 178 ALA A N 1
ATOM 1476 C CA . ALA A 1 178 ? 15.698 1.594 -33.377 1.00 42.12 178 ALA A CA 1
ATOM 1477 C C . ALA A 1 178 ? 15.716 0.053 -33.212 1.00 42.12 178 ALA A C 1
ATOM 1479 O O . ALA A 1 178 ? 16.351 -0.629 -34.016 1.00 42.12 178 ALA A O 1
ATOM 1480 N N . TRP A 1 179 ? 14.959 -0.488 -32.253 1.00 42.00 179 TRP A N 1
ATOM 1481 C CA . TRP A 1 179 ? 14.671 -1.908 -32.052 1.00 42.00 179 TRP A CA 1
ATOM 1482 C C . TRP A 1 179 ? 14.132 -2.633 -33.303 1.00 42.00 179 TRP A C 1
ATOM 1484 O O . TRP A 1 179 ? 14.725 -3.619 -33.747 1.00 42.00 179 TRP A O 1
ATOM 1494 N N . VAL A 1 180 ? 13.070 -2.118 -33.947 1.00 43.69 180 VAL A N 1
ATOM 1495 C CA . VAL A 1 180 ? 12.513 -2.717 -35.186 1.00 43.69 180 VAL A CA 1
ATOM 1496 C C . VAL A 1 180 ? 13.549 -2.662 -36.312 1.00 43.69 180 VAL A C 1
ATOM 1498 O O . VAL A 1 180 ? 13.720 -3.607 -37.084 1.00 43.69 180 VAL A O 1
ATOM 1501 N N . ARG A 1 181 ? 14.305 -1.560 -36.362 1.00 38.84 181 ARG A N 1
ATOM 1502 C CA . ARG A 1 181 ? 15.341 -1.307 -37.369 1.00 38.84 181 ARG A CA 1
ATOM 1503 C C . ARG A 1 181 ? 16.512 -2.296 -37.260 1.00 38.84 181 ARG A C 1
ATOM 1505 O O . ARG A 1 181 ? 17.057 -2.689 -38.290 1.00 38.84 181 ARG A O 1
ATOM 1512 N N . ASN A 1 182 ? 16.880 -2.719 -36.047 1.00 42.22 182 ASN A N 1
ATOM 1513 C CA . ASN A 1 182 ? 17.951 -3.693 -35.805 1.00 42.22 182 ASN A CA 1
ATOM 1514 C C . ASN A 1 182 ? 17.513 -5.149 -36.035 1.00 42.22 182 ASN A C 1
ATOM 1516 O O . ASN A 1 182 ? 18.303 -5.941 -36.554 1.00 42.22 182 ASN A O 1
ATOM 1520 N N . GLN A 1 183 ? 16.260 -5.505 -35.732 1.00 41.09 183 GLN A N 1
ATOM 1521 C CA . GLN A 1 183 ? 15.724 -6.838 -36.046 1.00 41.09 183 GLN A CA 1
ATOM 1522 C C . GLN A 1 183 ? 15.642 -7.083 -37.559 1.00 41.09 183 GLN A C 1
ATOM 1524 O O . GLN A 1 183 ? 16.032 -8.150 -38.032 1.00 41.09 183 GLN A O 1
ATOM 1529 N N . LEU A 1 184 ? 15.243 -6.071 -38.340 1.00 37.34 184 LEU A N 1
ATOM 1530 C CA . LEU A 1 184 ? 15.164 -6.189 -39.799 1.00 37.34 184 LEU A CA 1
ATOM 1531 C C . LEU A 1 184 ? 16.542 -6.420 -40.450 1.00 37.34 184 LEU A C 1
ATOM 1533 O O . LEU A 1 184 ? 16.645 -7.189 -41.402 1.00 37.34 184 LEU A O 1
ATOM 1537 N N . LYS A 1 185 ? 17.612 -5.827 -39.897 1.00 37.00 185 LYS A N 1
ATOM 1538 C CA . LYS A 1 185 ? 18.991 -6.003 -40.393 1.00 37.00 185 LYS A CA 1
ATOM 1539 C C . LYS A 1 185 ? 19.552 -7.411 -40.159 1.00 37.00 185 LYS A C 1
ATOM 1541 O O . LYS A 1 185 ? 20.249 -7.936 -41.025 1.00 37.00 185 LYS A O 1
ATOM 1546 N N . ARG A 1 186 ? 19.233 -8.055 -39.027 1.00 36.53 186 ARG A N 1
ATOM 1547 C CA . ARG A 1 186 ? 19.729 -9.415 -38.715 1.00 36.53 186 ARG A CA 1
ATOM 1548 C C . ARG A 1 186 ? 19.067 -10.502 -39.565 1.00 36.53 186 ARG A C 1
ATOM 1550 O O . ARG A 1 186 ? 19.686 -11.536 -39.805 1.00 36.53 186 ARG A O 1
ATOM 1557 N N . VAL A 1 187 ? 17.841 -10.274 -40.044 1.00 39.44 187 VAL A N 1
ATOM 1558 C CA . VAL A 1 187 ? 17.137 -11.207 -40.944 1.00 39.44 187 VAL A CA 1
ATOM 1559 C C . VAL A 1 187 ? 17.714 -11.157 -42.367 1.00 39.44 187 VAL A C 1
ATOM 1561 O O . VAL A 1 187 ? 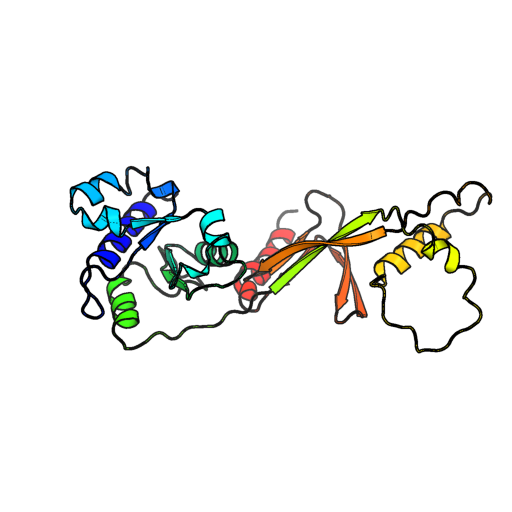17.794 -12.189 -43.030 1.00 39.44 187 VAL A O 1
ATOM 1564 N N . THR A 1 188 ? 18.197 -9.997 -42.822 1.00 36.72 188 THR A N 1
ATOM 1565 C CA . THR A 1 188 ? 18.743 -9.818 -44.180 1.00 36.72 188 THR A CA 1
ATOM 1566 C C . THR A 1 188 ? 20.122 -10.443 -44.423 1.00 36.72 188 THR A C 1
ATOM 1568 O O . THR A 1 188 ? 20.462 -10.697 -45.573 1.00 36.72 188 THR A O 1
ATOM 1571 N N . GLU A 1 189 ? 20.911 -10.751 -43.389 1.00 37.53 189 GLU A N 1
ATOM 1572 C CA . GLU A 1 189 ? 22.290 -11.250 -43.575 1.00 37.53 189 GLU A CA 1
ATOM 1573 C C . GLU A 1 189 ? 22.414 -12.783 -43.668 1.00 37.53 189 GLU A C 1
ATOM 1575 O O . GLU A 1 189 ? 23.458 -13.285 -44.081 1.00 37.53 189 GLU A O 1
ATOM 1580 N N . LYS A 1 190 ? 21.369 -13.557 -43.332 1.00 32.50 190 LYS A N 1
ATOM 1581 C CA . LYS A 1 190 ? 21.456 -15.033 -43.268 1.00 32.50 190 LYS A CA 1
ATOM 1582 C C . LYS A 1 190 ? 20.802 -15.818 -44.405 1.00 32.50 190 LYS A C 1
ATOM 1584 O O . LYS A 1 190 ? 20.887 -17.042 -44.386 1.00 32.50 190 LYS A O 1
ATOM 1589 N N . SER A 1 191 ? 20.215 -15.180 -45.417 1.00 31.66 191 SER A N 1
ATOM 1590 C CA . SER A 1 191 ? 19.590 -15.917 -46.527 1.00 31.66 191 SER A CA 1
ATOM 1591 C C . SER A 1 191 ? 20.117 -15.475 -47.886 1.00 31.66 191 SER A C 1
ATOM 1593 O O . SER A 1 191 ? 19.472 -14.754 -48.640 1.00 31.66 191 SER A O 1
ATOM 1595 N N . SER A 1 192 ? 21.319 -15.944 -48.212 1.00 39.03 192 SER A N 1
ATOM 1596 C CA . SER A 1 192 ? 21.780 -15.998 -49.595 1.00 39.03 192 SER A CA 1
ATOM 1597 C C . SER A 1 192 ? 21.367 -17.352 -50.176 1.00 39.03 192 SER A C 1
ATOM 1599 O O . SER A 1 192 ? 22.118 -18.322 -50.077 1.00 39.03 192 SER A O 1
ATOM 1601 N N . ARG A 1 193 ? 20.134 -17.444 -50.698 1.00 36.44 193 ARG A N 1
ATOM 1602 C CA . ARG A 1 193 ? 19.715 -18.392 -51.752 1.00 36.44 193 ARG A CA 1
ATOM 1603 C C . ARG A 1 193 ? 18.271 -18.122 -52.204 1.00 36.44 193 ARG A C 1
ATOM 1605 O O . ARG A 1 193 ? 17.334 -18.232 -51.425 1.00 36.44 193 ARG A O 1
ATOM 1612 N N . ASN A 1 194 ? 18.152 -17.829 -53.499 1.00 34.09 194 ASN A N 1
ATOM 1613 C CA . ASN A 1 194 ? 16.958 -17.762 -54.348 1.00 34.09 194 ASN A CA 1
ATOM 1614 C C . ASN A 1 194 ? 15.840 -16.768 -53.976 1.00 34.09 194 ASN A C 1
ATOM 1616 O O . ASN A 1 194 ? 14.870 -17.066 -53.284 1.00 34.09 194 ASN A O 1
ATOM 1620 N N . ASN A 1 195 ? 15.968 -15.596 -54.605 1.00 43.28 195 ASN A N 1
ATOM 1621 C CA . ASN A 1 195 ? 14.931 -14.605 -54.872 1.00 43.28 195 ASN A CA 1
ATOM 1622 C C . ASN A 1 195 ? 13.750 -15.225 -55.634 1.00 43.28 195 ASN A C 1
ATOM 1624 O O . ASN A 1 195 ? 13.935 -15.661 -56.768 1.00 43.28 195 ASN A O 1
ATOM 1628 N N . ASN A 1 196 ? 12.558 -15.243 -55.027 1.00 36.78 196 ASN A N 1
ATOM 1629 C CA . ASN A 1 196 ? 11.308 -14.711 -55.612 1.00 36.78 196 ASN A CA 1
ATOM 1630 C C . ASN A 1 196 ? 10.028 -15.136 -54.866 1.00 36.78 196 ASN A C 1
ATOM 1632 O O . ASN A 1 196 ? 8.991 -14.532 -55.113 1.00 36.78 196 ASN A O 1
ATOM 1636 N N . ASP A 1 197 ? 10.089 -16.053 -53.892 1.00 36.22 197 ASP A N 1
ATOM 1637 C CA . ASP A 1 197 ? 8.893 -16.481 -53.131 1.00 36.22 197 ASP A CA 1
ATOM 1638 C C . ASP A 1 197 ? 8.878 -16.092 -51.640 1.00 36.22 197 ASP A C 1
ATOM 1640 O O . ASP A 1 197 ? 7.852 -16.227 -50.975 1.00 36.22 197 AS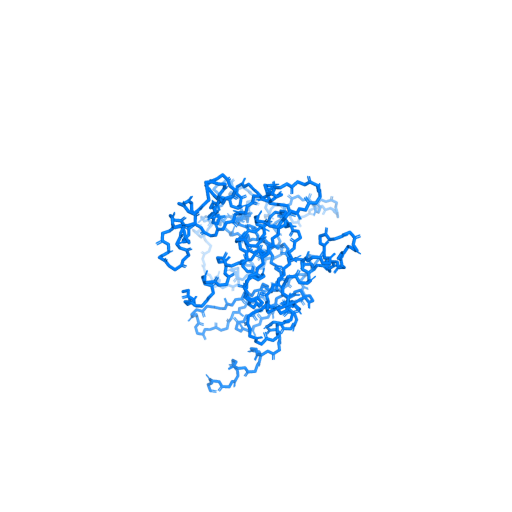P A O 1
ATOM 1644 N N . PHE A 1 198 ? 9.965 -15.526 -51.103 1.00 33.75 198 PHE A N 1
ATOM 1645 C CA . PHE A 1 198 ? 10.029 -15.109 -49.690 1.00 33.75 198 PHE A CA 1
ATOM 1646 C C . PHE A 1 198 ? 9.514 -13.680 -49.428 1.00 33.75 198 PHE A C 1
ATOM 1648 O O . PHE A 1 198 ? 9.340 -13.282 -48.278 1.00 33.75 198 PHE A O 1
ATOM 1655 N N . ILE A 1 199 ? 9.186 -12.914 -50.478 1.00 38.78 199 ILE A N 1
ATOM 1656 C CA . ILE A 1 199 ? 8.528 -11.594 -50.380 1.00 38.78 199 ILE A CA 1
ATOM 1657 C C . ILE A 1 199 ? 7.005 -11.793 -50.244 1.00 38.78 199 ILE A C 1
ATOM 1659 O O . ILE A 1 199 ? 6.188 -11.198 -50.944 1.00 38.78 199 ILE A O 1
ATOM 1663 N N . ARG A 1 200 ? 6.576 -12.681 -49.347 1.00 38.91 200 ARG A N 1
ATOM 1664 C CA . ARG A 1 200 ? 5.177 -12.781 -48.925 1.00 38.91 200 ARG A CA 1
ATOM 1665 C C . ARG A 1 200 ? 5.140 -12.729 -47.406 1.00 38.91 200 ARG A C 1
ATOM 1667 O O . ARG A 1 200 ? 5.349 -13.729 -46.738 1.00 38.91 200 ARG A O 1
ATOM 1674 N N . LYS A 1 201 ? 4.800 -11.527 -46.925 1.00 42.12 201 LYS A N 1
ATOM 1675 C CA . LYS A 1 201 ? 4.564 -11.121 -45.530 1.00 42.12 201 LYS A CA 1
ATOM 1676 C C . LYS A 1 201 ? 5.832 -10.869 -44.709 1.00 42.12 201 LYS A C 1
ATOM 1678 O O . LYS A 1 201 ? 6.126 -11.591 -43.768 1.00 42.12 201 LYS A O 1
ATOM 1683 N N . ALA A 1 202 ? 6.505 -9.750 -44.978 1.00 41.66 202 ALA A N 1
ATOM 1684 C CA . ALA A 1 202 ? 7.090 -9.012 -43.862 1.00 41.66 202 ALA A CA 1
ATOM 1685 C C . ALA A 1 202 ? 5.910 -8.542 -42.995 1.00 41.66 202 ALA A C 1
ATOM 1687 O O . ALA A 1 202 ? 5.207 -7.598 -43.358 1.00 41.66 202 ALA A O 1
ATOM 1688 N N . THR A 1 203 ? 5.600 -9.287 -41.936 1.00 43.09 203 THR A N 1
ATOM 1689 C CA . THR A 1 203 ? 4.644 -8.868 -40.913 1.00 43.09 203 THR A CA 1
ATOM 1690 C C . THR A 1 203 ? 5.218 -7.621 -40.262 1.00 43.09 203 THR A C 1
ATOM 1692 O O . THR A 1 203 ? 6.246 -7.663 -39.591 1.00 43.09 203 THR A O 1
ATOM 1695 N N . CYS A 1 204 ? 4.602 -6.475 -40.532 1.00 48.78 204 CYS A N 1
ATOM 1696 C CA . CYS A 1 204 ? 4.939 -5.258 -39.820 1.00 48.78 204 CYS A CA 1
ATOM 1697 C C . CYS A 1 204 ? 4.431 -5.406 -38.388 1.00 48.78 204 CYS A C 1
ATOM 1699 O O . CYS A 1 204 ? 3.263 -5.723 -38.163 1.00 48.78 204 CYS A O 1
ATOM 1701 N N . TYR A 1 205 ? 5.331 -5.213 -37.431 1.00 58.22 205 TYR A N 1
ATOM 1702 C CA . TYR A 1 205 ? 5.010 -5.243 -36.015 1.00 58.22 205 TYR A CA 1
ATOM 1703 C C . TYR A 1 205 ? 4.855 -3.811 -35.519 1.00 58.22 205 TYR A C 1
ATOM 1705 O O . TYR A 1 205 ? 5.730 -2.976 -35.746 1.00 58.22 205 TYR A O 1
ATOM 1713 N N . THR A 1 206 ? 3.751 -3.541 -34.836 1.00 68.38 206 THR A N 1
ATOM 1714 C CA . THR A 1 206 ? 3.540 -2.298 -34.093 1.00 68.38 206 THR A CA 1
ATOM 1715 C C . THR A 1 206 ? 3.626 -2.587 -32.598 1.00 68.38 206 THR A C 1
ATOM 1717 O O . THR A 1 206 ? 3.325 -3.699 -32.153 1.00 68.38 206 THR A O 1
ATOM 1720 N N . THR A 1 207 ? 4.074 -1.623 -31.802 1.00 75.25 207 THR A N 1
ATOM 1721 C CA . THR A 1 207 ? 4.067 -1.734 -30.342 1.00 75.25 207 THR A CA 1
ATOM 1722 C C . THR A 1 207 ? 2.804 -1.089 -29.801 1.00 75.25 207 THR A C 1
ATOM 1724 O O . THR A 1 207 ? 2.456 0.032 -30.162 1.00 75.25 207 THR A O 1
ATOM 1727 N N . VAL A 1 208 ? 2.106 -1.798 -28.915 1.00 78.44 208 VAL A N 1
ATOM 1728 C CA . VAL A 1 208 ? 0.941 -1.245 -28.219 1.00 78.44 208 VAL A CA 1
ATOM 1729 C C . VAL A 1 208 ? 1.180 -1.247 -26.712 1.00 78.44 208 VAL A C 1
ATOM 1731 O O . VAL A 1 208 ? 1.686 -2.249 -26.184 1.00 78.44 208 VAL A O 1
ATOM 1734 N N . PRO A 1 209 ? 0.827 -0.158 -26.006 1.00 84.94 209 PRO A N 1
ATOM 1735 C CA . PRO A 1 209 ? 0.834 -0.162 -24.553 1.00 84.94 209 PRO A CA 1
ATOM 1736 C C . PRO A 1 209 ? -0.209 -1.175 -24.074 1.00 84.94 209 PRO A C 1
ATOM 1738 O O . PRO A 1 209 ? -1.353 -1.169 -24.531 1.00 84.94 209 PRO A O 1
ATOM 1741 N N . CYS A 1 210 ? 0.204 -2.093 -23.207 1.00 86.12 210 CYS A N 1
ATOM 1742 C CA . CYS A 1 210 ? -0.670 -3.135 -22.673 1.00 86.12 210 CYS A CA 1
ATOM 1743 C C . CYS A 1 210 ? -1.092 -2.827 -21.241 1.00 86.12 210 CYS A C 1
ATOM 1745 O O . CYS A 1 210 ? -2.276 -2.865 -20.931 1.00 86.12 210 CYS A O 1
ATOM 1747 N N . GLU A 1 211 ? -0.119 -2.539 -20.382 1.00 88.50 211 GLU A N 1
ATOM 1748 C CA . GLU A 1 211 ? -0.300 -2.376 -18.941 1.00 88.50 211 GLU A CA 1
ATOM 1749 C C . GLU A 1 211 ? 0.629 -1.264 -18.444 1.00 88.50 211 GLU A C 1
ATOM 1751 O O . GLU A 1 211 ? 1.747 -1.130 -18.951 1.00 88.50 211 GLU A O 1
ATOM 1756 N N . SER A 1 212 ? 0.184 -0.501 -17.445 1.00 92.00 212 SER A N 1
ATOM 1757 C CA . SER A 1 212 ? 0.982 0.522 -16.766 1.00 92.00 212 SER A CA 1
ATOM 1758 C C . SER A 1 212 ? 0.917 0.316 -15.256 1.00 92.00 212 SER A C 1
ATOM 1760 O O . SER A 1 212 ? -0.144 -0.010 -14.724 1.00 92.00 212 SER A O 1
ATOM 1762 N N . PHE A 1 213 ? 2.047 0.513 -14.581 1.00 93.94 213 PHE A N 1
ATOM 1763 C CA . PHE A 1 213 ? 2.213 0.285 -13.150 1.00 93.94 213 PHE A CA 1
ATOM 1764 C C . PHE A 1 213 ? 3.012 1.416 -12.503 1.00 93.94 213 PHE A C 1
ATOM 1766 O O . PHE A 1 213 ? 3.957 1.938 -13.092 1.00 93.94 213 PHE A O 1
ATOM 1773 N N . GLU A 1 214 ? 2.669 1.739 -11.263 1.00 95.38 214 GLU A N 1
ATOM 1774 C CA . GLU A 1 214 ? 3.403 2.647 -10.390 1.00 95.38 214 GLU A CA 1
ATOM 1775 C C . GLU A 1 214 ? 4.173 1.841 -9.336 1.00 95.38 214 GLU A C 1
ATOM 1777 O O . GLU A 1 214 ? 3.588 1.161 -8.483 1.00 95.38 214 GLU A O 1
ATOM 1782 N N . VAL A 1 215 ? 5.502 1.930 -9.385 1.00 94.56 215 VAL A N 1
ATOM 1783 C CA . VAL A 1 215 ? 6.427 1.091 -8.615 1.00 94.56 215 VAL A CA 1
ATOM 1784 C C . VAL A 1 215 ? 7.206 1.940 -7.610 1.00 94.56 215 VAL A C 1
ATOM 1786 O O . VAL A 1 215 ? 7.949 2.841 -7.989 1.00 94.56 215 VAL A O 1
ATOM 1789 N N . LEU A 1 216 ? 7.061 1.654 -6.311 1.00 93.75 216 LEU A N 1
ATOM 1790 C CA . LEU A 1 216 ? 7.753 2.400 -5.246 1.00 93.75 216 LEU A CA 1
ATOM 1791 C C . LEU A 1 216 ? 9.228 2.016 -5.100 1.00 93.75 216 LEU A C 1
ATOM 1793 O O . LEU A 1 216 ? 10.049 2.865 -4.771 1.00 93.75 216 LEU A O 1
ATOM 1797 N N . ASN A 1 217 ? 9.551 0.747 -5.318 1.00 92.81 217 ASN A N 1
ATOM 1798 C CA . ASN A 1 217 ? 10.841 0.165 -4.976 1.00 92.81 217 ASN A CA 1
ATOM 1799 C C . ASN A 1 217 ? 11.706 -0.014 -6.223 1.00 92.81 217 ASN A C 1
ATOM 1801 O O . ASN A 1 217 ? 12.489 0.875 -6.557 1.00 92.81 217 ASN A O 1
ATOM 1805 N N . GLU A 1 218 ? 11.507 -1.109 -6.952 1.00 92.88 218 GLU A N 1
ATOM 1806 C CA . GLU A 1 218 ? 12.277 -1.423 -8.144 1.00 92.88 218 GLU A CA 1
ATOM 1807 C C . GLU A 1 218 ? 11.454 -2.167 -9.192 1.00 92.88 218 GLU A C 1
ATOM 1809 O O . GLU A 1 218 ? 10.566 -2.959 -8.876 1.00 92.88 218 GLU A O 1
ATOM 1814 N N . LEU A 1 219 ? 11.775 -1.902 -10.456 1.00 92.56 219 LEU A N 1
ATOM 1815 C CA . LEU A 1 219 ? 11.357 -2.690 -11.603 1.00 92.56 219 LEU A CA 1
ATOM 1816 C C . LEU A 1 219 ? 12.481 -3.668 -11.942 1.00 92.56 219 LEU A C 1
ATOM 1818 O O . LEU A 1 219 ? 13.593 -3.245 -12.262 1.00 92.56 219 LEU A O 1
ATOM 1822 N N . VAL A 1 220 ? 12.171 -4.962 -11.929 1.00 92.19 220 VAL A N 1
ATOM 1823 C CA . VAL A 1 220 ? 13.103 -6.020 -12.327 1.00 92.19 220 VAL A CA 1
ATOM 1824 C C . VAL A 1 220 ? 12.598 -6.681 -13.602 1.00 92.19 220 VAL A C 1
ATOM 1826 O O . VAL A 1 220 ? 11.454 -7.128 -13.669 1.00 92.19 220 VAL A O 1
ATOM 1829 N N . VAL A 1 221 ? 13.462 -6.751 -14.611 1.00 91.69 221 VAL A N 1
ATOM 1830 C CA . VAL A 1 221 ? 13.257 -7.570 -15.809 1.00 91.69 221 VAL A CA 1
ATOM 1831 C C . VAL A 1 221 ? 14.274 -8.697 -15.762 1.00 91.69 221 VAL A C 1
ATOM 1833 O O . VAL A 1 221 ? 15.473 -8.439 -15.813 1.00 91.69 221 VAL A O 1
ATOM 1836 N N . ASP A 1 222 ? 13.792 -9.929 -15.660 1.00 91.19 222 ASP A N 1
ATOM 1837 C CA . ASP A 1 222 ? 14.604 -11.135 -15.499 1.00 91.19 222 ASP A CA 1
ATOM 1838 C C . ASP A 1 222 ? 14.320 -12.148 -16.620 1.00 91.19 222 ASP A C 1
ATOM 1840 O O . ASP A 1 222 ? 13.250 -12.138 -17.237 1.00 91.19 222 ASP A O 1
ATOM 1844 N N . ARG A 1 223 ? 15.286 -13.034 -16.884 1.00 86.06 223 ARG A N 1
ATOM 1845 C CA . ARG A 1 223 ? 15.175 -14.135 -17.856 1.00 86.06 223 ARG A CA 1
ATOM 1846 C C . ARG A 1 223 ? 14.114 -15.185 -17.503 1.00 86.06 223 ARG A C 1
ATOM 1848 O O . ARG A 1 223 ? 13.808 -16.053 -18.327 1.00 86.06 223 ARG A O 1
ATOM 1855 N N . GLY A 1 224 ? 13.554 -15.136 -16.297 1.00 90.25 224 GLY A N 1
ATOM 1856 C CA . GLY A 1 224 ? 12.598 -16.107 -15.794 1.00 90.25 224 GLY A CA 1
ATOM 1857 C C . GLY A 1 224 ? 13.224 -17.507 -15.724 1.00 90.25 224 GLY A C 1
ATOM 1858 O O . GLY A 1 224 ? 14.387 -17.656 -15.353 1.00 90.25 224 GLY A O 1
ATOM 1859 N N . PRO A 1 225 ? 12.497 -18.571 -16.110 1.00 89.44 225 PRO A N 1
ATOM 1860 C CA . PRO A 1 225 ? 13.005 -19.940 -16.015 1.00 89.44 225 PRO A CA 1
ATOM 1861 C C . PRO A 1 225 ? 14.031 -20.297 -17.104 1.00 89.44 225 PRO A C 1
ATOM 1863 O O . PRO A 1 225 ? 14.561 -21.406 -17.095 1.00 89.44 225 PRO A O 1
ATOM 1866 N N . SER A 1 226 ? 14.288 -19.406 -18.071 1.00 89.44 226 SER A N 1
ATOM 1867 C CA . SER A 1 226 ? 15.240 -19.663 -19.157 1.00 89.44 226 SER A CA 1
ATOM 1868 C C . SER A 1 226 ? 16.640 -19.887 -18.586 1.00 89.44 226 SER A C 1
ATOM 1870 O O . SER A 1 226 ? 17.108 -19.013 -17.869 1.00 89.44 226 SER A O 1
ATOM 1872 N N . PRO A 1 227 ? 17.358 -20.971 -18.928 1.00 87.19 227 PRO A N 1
ATOM 1873 C CA . PRO A 1 227 ? 18.735 -21.179 -18.475 1.00 87.19 227 PRO A CA 1
ATOM 1874 C C . PRO A 1 227 ? 19.752 -20.277 -19.198 1.00 87.19 227 PRO A C 1
ATOM 1876 O O . PRO A 1 227 ? 20.923 -20.255 -18.832 1.00 87.19 227 PRO A O 1
ATOM 1879 N N . TYR A 1 228 ? 19.330 -19.559 -20.243 1.00 89.50 228 TYR A N 1
ATOM 1880 C CA . TYR A 1 228 ? 20.187 -18.674 -21.030 1.00 89.50 228 TYR A CA 1
ATOM 1881 C C . TYR A 1 228 ? 20.085 -17.226 -20.552 1.00 89.50 228 TYR A C 1
ATOM 1883 O O . TYR A 1 228 ? 18.984 -16.756 -20.258 1.00 89.50 228 TYR A O 1
ATOM 1891 N N . MET A 1 229 ? 21.217 -16.514 -20.560 1.00 88.00 229 MET A N 1
ATOM 1892 C CA . MET A 1 229 ? 21.266 -15.077 -20.274 1.00 88.00 229 MET A CA 1
ATOM 1893 C C . MET A 1 229 ? 20.351 -14.292 -21.218 1.00 88.00 229 MET A C 1
ATOM 1895 O O . MET A 1 229 ? 20.322 -14.532 -22.430 1.00 88.00 229 MET A O 1
ATOM 1899 N N . SER A 1 230 ? 19.644 -13.316 -20.656 1.00 87.50 230 SER A N 1
ATOM 1900 C CA . SER A 1 230 ? 18.828 -12.381 -21.419 1.00 87.50 230 SER A CA 1
ATOM 1901 C C . SER A 1 230 ? 19.713 -11.364 -22.130 1.00 87.50 230 SER A C 1
ATOM 1903 O O . SER A 1 230 ? 20.661 -10.831 -21.555 1.00 87.50 230 SER A O 1
ATOM 1905 N N . MET A 1 231 ? 19.374 -11.064 -23.385 1.00 90.88 231 MET A N 1
ATOM 1906 C CA . MET A 1 231 ? 19.963 -9.960 -24.141 1.00 90.88 231 MET A CA 1
ATOM 1907 C C . MET A 1 231 ? 19.002 -8.772 -24.097 1.00 90.88 231 MET A C 1
ATOM 1909 O O . MET A 1 231 ? 17.954 -8.797 -24.740 1.00 90.88 231 MET A O 1
ATOM 1913 N N . LEU A 1 232 ? 19.360 -7.748 -23.328 1.00 89.38 232 LEU A N 1
ATOM 1914 C CA . LEU A 1 232 ? 18.529 -6.578 -23.064 1.00 89.38 232 LEU A CA 1
ATOM 1915 C C . LEU A 1 232 ? 19.178 -5.340 -23.683 1.00 89.38 232 LEU A C 1
ATOM 1917 O O . LEU A 1 232 ? 20.285 -4.959 -23.314 1.00 89.38 232 LEU A O 1
ATOM 1921 N N . GLU A 1 233 ? 18.500 -4.701 -24.632 1.00 91.06 233 GLU A N 1
ATOM 1922 C CA . GLU A 1 233 ? 18.943 -3.418 -25.184 1.00 91.06 233 GLU A CA 1
ATOM 1923 C C . GLU A 1 233 ? 18.400 -2.280 -24.314 1.00 91.06 233 GLU A C 1
ATOM 1925 O O . GLU A 1 233 ? 17.186 -2.129 -24.168 1.00 91.06 233 GLU A O 1
ATOM 1930 N N . LEU A 1 234 ? 19.296 -1.483 -23.730 1.00 89.75 234 LEU A N 1
ATOM 1931 C CA . LEU A 1 234 ? 18.939 -0.359 -22.875 1.00 89.75 234 LEU A CA 1
ATOM 1932 C C . LEU A 1 234 ? 19.011 0.946 -23.665 1.00 89.75 234 LEU A C 1
ATOM 1934 O O . LEU A 1 234 ? 20.027 1.260 -24.292 1.00 89.75 234 LEU A O 1
ATOM 1938 N N . PHE A 1 235 ? 17.941 1.727 -23.576 1.00 91.56 235 PHE A N 1
ATOM 1939 C CA . PHE A 1 235 ? 17.839 3.047 -24.179 1.00 91.56 235 PHE A CA 1
ATOM 1940 C C . PHE A 1 235 ? 17.524 4.085 -23.097 1.00 91.56 235 PHE A C 1
ATOM 1942 O O . PHE A 1 235 ? 16.714 3.818 -22.212 1.00 91.56 235 PHE A O 1
ATOM 1949 N N . GLY A 1 236 ? 18.146 5.260 -23.182 1.00 88.25 236 GLY A N 1
ATOM 1950 C CA . GLY A 1 236 ? 17.851 6.431 -22.353 1.00 88.25 236 GLY A CA 1
ATOM 1951 C C . GLY A 1 236 ? 17.705 7.652 -23.250 1.00 88.25 236 GLY A C 1
ATOM 1952 O O . GLY A 1 236 ? 18.496 7.812 -24.175 1.00 88.25 236 GLY A O 1
ATOM 1953 N N . ASP A 1 237 ? 16.663 8.457 -23.037 1.00 87.94 237 ASP A N 1
ATOM 1954 C CA . ASP A 1 237 ? 16.318 9.610 -23.886 1.00 87.94 237 ASP A CA 1
ATOM 1955 C C . ASP A 1 237 ? 16.371 9.291 -25.393 1.00 87.94 237 ASP A C 1
ATOM 1957 O O . ASP A 1 237 ? 16.948 10.019 -26.198 1.00 87.94 237 ASP A O 1
ATOM 1961 N N . GLU A 1 238 ? 15.797 8.141 -25.765 1.00 80.75 238 GLU A N 1
ATOM 1962 C CA . GLU A 1 238 ? 15.760 7.594 -27.134 1.00 80.75 238 GLU A CA 1
ATOM 1963 C C . GLU A 1 238 ? 17.123 7.203 -27.739 1.00 80.75 238 GLU A C 1
ATOM 1965 O O . GLU A 1 238 ? 17.195 6.759 -28.889 1.00 80.75 238 GLU A O 1
ATOM 1970 N N . GLN A 1 239 ? 18.207 7.297 -26.973 1.00 79.12 239 GLN A N 1
ATOM 1971 C CA . GLN A 1 239 ? 19.546 6.903 -27.393 1.00 79.12 239 GLN A CA 1
ATOM 1972 C C . GLN A 1 239 ? 19.883 5.510 -26.872 1.00 79.12 239 GLN A C 1
ATOM 1974 O O . GLN A 1 239 ? 19.630 5.185 -25.712 1.00 79.12 239 GLN A O 1
ATOM 1979 N N . HIS A 1 240 ? 20.455 4.667 -27.738 1.00 87.38 240 HIS A N 1
ATOM 1980 C CA . HIS A 1 240 ? 20.988 3.371 -27.315 1.00 87.38 240 HIS A CA 1
ATOM 1981 C C . HIS A 1 240 ? 22.171 3.617 -26.384 1.00 87.38 240 HIS A C 1
ATOM 1983 O O . HIS A 1 240 ? 23.127 4.289 -26.766 1.00 87.38 240 HIS A O 1
ATOM 1989 N N . LEU A 1 241 ? 22.081 3.096 -25.164 1.00 88.75 241 LEU A N 1
ATOM 1990 C CA . LEU A 1 241 ? 23.138 3.226 -24.169 1.00 88.75 241 LEU A CA 1
ATOM 1991 C C . LEU A 1 241 ? 24.073 2.025 -24.244 1.00 88.75 241 LEU A C 1
ATOM 1993 O O . LEU A 1 241 ? 25.284 2.168 -24.388 1.00 88.75 241 LEU A O 1
ATOM 1997 N N . THR A 1 242 ? 23.507 0.825 -24.120 1.00 90.44 242 THR A N 1
ATOM 1998 C CA . THR A 1 242 ? 24.265 -0.424 -24.135 1.00 90.44 242 THR A CA 1
ATOM 1999 C C . THR A 1 242 ? 23.343 -1.616 -24.369 1.00 90.44 242 THR A C 1
ATOM 2001 O O . THR A 1 242 ? 22.124 -1.529 -24.212 1.00 90.44 242 THR A O 1
ATOM 2004 N N . THR A 1 243 ? 23.934 -2.751 -24.723 1.00 91.00 243 THR A N 1
ATOM 2005 C CA . THR A 1 243 ? 23.248 -4.042 -24.752 1.00 91.00 243 THR A CA 1
ATOM 2006 C C . THR A 1 243 ? 23.809 -4.901 -23.631 1.00 91.00 243 THR A C 1
ATOM 2008 O O . THR A 1 243 ? 24.980 -5.273 -23.643 1.00 91.00 243 THR A O 1
ATOM 2011 N N . VAL A 1 244 ? 22.965 -5.203 -22.652 1.00 89.31 244 VAL A N 1
ATOM 2012 C CA . VAL A 1 244 ? 23.305 -5.988 -21.470 1.00 89.31 244 VAL A CA 1
ATOM 2013 C C . VAL A 1 244 ? 23.053 -7.465 -21.762 1.00 89.31 244 VAL A C 1
ATOM 2015 O O . VAL A 1 244 ? 21.971 -7.836 -22.216 1.00 89.31 244 VAL A O 1
ATOM 2018 N N . GLN A 1 245 ? 24.049 -8.308 -21.494 1.00 93.25 245 GLN A N 1
ATOM 2019 C CA . GLN A 1 245 ? 23.882 -9.757 -21.391 1.00 93.25 245 GLN A CA 1
ATOM 2020 C C . GLN A 1 245 ? 23.995 -10.133 -19.917 1.00 93.25 245 GLN A C 1
ATOM 2022 O O . GLN A 1 245 ? 25.082 -10.068 -19.348 1.00 93.25 245 GLN A O 1
ATOM 2027 N N . ALA A 1 246 ? 22.865 -10.442 -19.290 1.00 89.94 246 ALA A N 1
ATOM 2028 C CA . ALA A 1 246 ? 22.789 -10.749 -17.865 1.00 89.94 246 ALA A CA 1
ATOM 2029 C C . ALA A 1 246 ? 21.559 -11.613 -17.570 1.00 89.94 246 ALA A C 1
ATOM 2031 O O . ALA A 1 246 ? 20.714 -11.831 -18.441 1.00 89.94 246 ALA A O 1
ATOM 2032 N N . ASP A 1 247 ? 21.437 -12.077 -16.329 1.00 89.62 247 ASP A N 1
ATOM 2033 C CA . ASP A 1 247 ? 20.206 -12.713 -15.855 1.00 89.62 247 ASP A CA 1
ATOM 2034 C C . ASP A 1 247 ? 19.025 -11.732 -15.907 1.00 89.62 247 ASP A C 1
ATOM 2036 O O . ASP A 1 247 ? 17.947 -12.078 -16.391 1.00 89.62 247 ASP A O 1
ATOM 2040 N N . GLY A 1 248 ? 19.266 -10.467 -15.552 1.00 89.00 248 GLY A N 1
ATOM 2041 C CA . GLY A 1 248 ? 18.262 -9.417 -15.619 1.00 89.00 248 GLY A CA 1
ATOM 2042 C C . GLY A 1 248 ? 18.820 -8.007 -15.446 1.00 89.00 248 GLY A C 1
ATOM 2043 O O . GLY A 1 248 ? 20.024 -7.801 -15.284 1.00 89.00 248 GLY A O 1
ATOM 2044 N N . ILE A 1 249 ? 17.917 -7.030 -15.473 1.00 91.25 249 ILE A N 1
ATOM 2045 C CA . ILE A 1 249 ? 18.181 -5.621 -15.174 1.00 91.25 249 ILE A CA 1
ATOM 2046 C C . ILE A 1 249 ? 17.210 -5.138 -14.095 1.00 91.25 249 ILE A C 1
ATOM 2048 O O . ILE A 1 249 ? 16.025 -5.475 -14.110 1.00 91.25 249 ILE A O 1
ATOM 2052 N N . CYS A 1 250 ? 17.723 -4.341 -13.160 1.00 92.62 250 CYS A N 1
ATOM 2053 C CA . CYS A 1 250 ? 16.952 -3.740 -12.080 1.00 92.62 250 CYS A CA 1
ATOM 2054 C C . CYS A 1 250 ? 17.050 -2.215 -12.169 1.00 92.62 250 CYS A C 1
ATOM 2056 O O . CYS A 1 250 ? 18.149 -1.663 -12.237 1.00 92.62 250 CYS A O 1
ATOM 2058 N N . ILE A 1 251 ? 15.900 -1.543 -12.169 1.00 92.38 251 ILE A N 1
ATOM 2059 C CA . ILE A 1 251 ? 15.780 -0.086 -12.114 1.00 92.38 251 ILE A CA 1
ATOM 2060 C C . ILE A 1 251 ? 15.087 0.253 -10.797 1.00 92.38 251 ILE A C 1
ATOM 2062 O O . ILE A 1 251 ? 13.915 -0.067 -10.617 1.00 92.38 251 ILE A O 1
ATOM 2066 N N . ALA A 1 252 ? 15.807 0.889 -9.876 1.00 92.94 252 ALA A N 1
ATOM 2067 C CA . ALA A 1 252 ? 15.322 1.176 -8.529 1.00 92.94 252 ALA A CA 1
ATOM 2068 C C . ALA A 1 252 ? 15.100 2.675 -8.298 1.00 92.94 252 ALA A C 1
ATOM 2070 O O . ALA A 1 252 ? 15.814 3.524 -8.834 1.00 92.94 252 ALA A O 1
ATOM 2071 N N . THR A 1 253 ? 14.133 3.006 -7.446 1.00 94.19 253 THR A N 1
ATOM 2072 C CA . THR A 1 253 ? 14.027 4.335 -6.840 1.00 94.19 253 THR A CA 1
ATOM 2073 C C . THR A 1 253 ? 15.068 4.490 -5.717 1.00 94.19 253 THR A C 1
ATOM 2075 O O . THR A 1 253 ? 15.592 3.497 -5.205 1.00 94.19 253 THR A O 1
ATOM 2078 N N . PRO A 1 254 ? 15.319 5.715 -5.216 1.00 91.44 254 PRO A N 1
ATOM 2079 C CA . PRO A 1 254 ? 16.075 5.931 -3.987 1.00 91.44 254 PRO A CA 1
ATOM 2080 C C . PRO A 1 254 ? 15.515 5.153 -2.792 1.00 91.44 254 PRO A C 1
ATOM 2082 O O . PRO A 1 254 ? 16.279 4.756 -1.919 1.00 91.44 254 PRO A O 1
ATOM 2085 N N . THR A 1 255 ? 14.201 4.894 -2.756 1.00 89.19 255 THR A N 1
ATOM 2086 C CA . THR A 1 255 ? 13.597 4.048 -1.718 1.00 89.19 255 THR A CA 1
ATOM 2087 C C . THR A 1 255 ? 13.964 2.573 -1.906 1.00 89.19 255 THR A C 1
ATOM 2089 O O . THR A 1 255 ? 14.317 1.926 -0.926 1.00 89.19 255 THR A O 1
ATOM 2092 N N . GLY A 1 256 ? 13.946 2.060 -3.141 1.00 85.94 256 GLY A N 1
ATOM 2093 C CA . GLY A 1 256 ? 14.336 0.680 -3.462 1.00 85.94 256 GLY A CA 1
ATOM 2094 C C . GLY A 1 256 ? 15.831 0.383 -3.282 1.00 85.94 256 GLY A C 1
ATOM 2095 O O . GLY A 1 256 ? 16.212 -0.778 -3.129 1.00 85.94 256 GLY A O 1
ATOM 2096 N N . SER A 1 257 ? 16.681 1.419 -3.212 1.00 80.56 257 SER A N 1
ATOM 2097 C CA . SER A 1 257 ? 18.135 1.267 -3.019 1.00 80.56 257 SER A CA 1
ATOM 2098 C C . SER A 1 257 ? 18.516 0.446 -1.778 1.00 80.56 257 SER A C 1
ATOM 2100 O O . SER A 1 257 ? 19.532 -0.247 -1.783 1.00 80.56 257 SER A O 1
ATOM 2102 N N . THR A 1 258 ? 17.687 0.480 -0.730 1.00 72.69 258 THR A N 1
ATOM 2103 C CA . THR A 1 258 ? 17.891 -0.271 0.517 1.00 72.69 258 THR A CA 1
ATOM 2104 C C . THR A 1 258 ? 17.124 -1.590 0.570 1.00 72.69 258 THR A C 1
ATOM 2106 O O . THR A 1 258 ? 17.436 -2.429 1.412 1.00 72.69 258 THR A O 1
ATOM 2109 N N . ALA A 1 259 ? 16.139 -1.794 -0.309 1.00 60.12 259 ALA A N 1
ATOM 2110 C CA . ALA A 1 259 ? 15.270 -2.967 -0.291 1.00 60.12 259 ALA A CA 1
ATOM 2111 C C . ALA A 1 259 ? 15.885 -4.165 -1.026 1.00 60.12 259 ALA A C 1
ATOM 2113 O O . ALA A 1 259 ? 15.835 -5.282 -0.515 1.00 60.12 259 ALA A O 1
ATOM 2114 N N . TYR A 1 260 ? 16.468 -3.928 -2.209 1.00 52.62 260 TYR A N 1
ATOM 2115 C CA . TYR A 1 260 ? 16.881 -5.014 -3.112 1.00 52.62 260 TYR A CA 1
ATOM 2116 C C . TYR A 1 260 ? 18.239 -4.809 -3.797 1.00 52.62 260 TYR A C 1
ATOM 2118 O O . TYR A 1 260 ? 18.877 -5.787 -4.187 1.00 52.62 260 TYR A O 1
ATOM 2126 N N . SER A 1 261 ? 18.739 -3.573 -3.916 1.00 45.41 261 SER A N 1
ATOM 2127 C CA . SER A 1 261 ? 20.003 -3.308 -4.628 1.00 45.41 261 SER A CA 1
ATOM 2128 C C . SER A 1 261 ? 21.249 -3.875 -3.927 1.00 45.41 261 SER A C 1
ATOM 2130 O O . SER A 1 261 ? 22.287 -4.022 -4.566 1.00 45.41 261 SER A O 1
ATOM 2132 N N . VAL A 1 262 ? 21.167 -4.205 -2.632 1.00 41.19 262 VAL A N 1
ATOM 2133 C CA . VAL A 1 262 ? 22.338 -4.575 -1.811 1.00 41.19 262 VAL A CA 1
ATOM 2134 C C . VAL A 1 262 ? 22.475 -6.087 -1.562 1.00 41.19 262 VAL A C 1
ATOM 2136 O O . VAL A 1 262 ? 23.600 -6.564 -1.425 1.00 41.19 262 VAL A O 1
ATOM 2139 N N . SER A 1 263 ? 21.388 -6.867 -1.528 1.00 42.53 263 SER A N 1
ATOM 2140 C CA . SER A 1 263 ? 21.435 -8.289 -1.125 1.00 42.53 263 SER A CA 1
ATOM 2141 C C . SER A 1 263 ? 21.545 -9.278 -2.298 1.00 42.53 263 SER A C 1
ATOM 2143 O O . SER A 1 263 ? 22.383 -10.179 -2.267 1.00 42.53 263 SER A O 1
ATOM 2145 N N . HIS A 1 264 ? 20.794 -9.099 -3.389 1.00 42.81 264 HIS A N 1
ATOM 2146 C CA . HIS A 1 264 ? 20.700 -10.141 -4.428 1.00 42.81 264 HIS A CA 1
ATOM 2147 C C . HIS A 1 264 ? 21.797 -10.147 -5.504 1.00 42.81 264 HIS A C 1
ATOM 2149 O O . HIS A 1 264 ? 21.947 -11.153 -6.201 1.00 42.81 264 HIS A O 1
ATOM 2155 N N . LEU A 1 265 ? 22.630 -9.104 -5.592 1.00 38.94 265 LEU A N 1
ATOM 2156 C CA . LEU A 1 265 ? 23.881 -9.177 -6.363 1.00 38.94 265 LEU A CA 1
ATOM 2157 C C . LEU A 1 265 ? 24.934 -10.075 -5.690 1.00 38.94 265 LEU A C 1
ATOM 2159 O O . LEU A 1 265 ? 25.930 -10.395 -6.325 1.00 38.94 265 LEU A O 1
ATOM 2163 N N . LYS A 1 266 ? 24.737 -10.497 -4.432 1.00 33.31 266 LYS A N 1
ATOM 2164 C CA . LYS A 1 266 ? 25.613 -11.469 -3.756 1.00 33.31 266 LYS A CA 1
ATOM 2165 C C . LYS A 1 266 ? 24.991 -12.860 -3.644 1.00 33.31 266 LYS A C 1
ATOM 2167 O O . LYS A 1 266 ? 25.690 -13.837 -3.892 1.00 33.31 266 LYS A O 1
ATOM 2172 N N . ASP A 1 267 ? 23.694 -12.972 -3.366 1.00 32.53 267 ASP A N 1
ATOM 2173 C CA . ASP A 1 267 ? 23.087 -14.292 -3.120 1.00 32.53 267 ASP A CA 1
ATOM 2174 C C . ASP A 1 267 ? 22.827 -15.105 -4.400 1.00 32.53 267 ASP A C 1
ATOM 2176 O O . ASP A 1 267 ? 22.910 -16.334 -4.378 1.00 32.53 267 ASP A O 1
ATOM 2180 N N . SER A 1 268 ? 22.652 -14.438 -5.548 1.00 34.44 268 SER A N 1
ATOM 2181 C CA . SER A 1 268 ? 22.609 -15.107 -6.863 1.00 34.44 268 SER A CA 1
ATOM 2182 C C . SER A 1 268 ? 23.991 -15.611 -7.319 1.00 34.44 268 SER A C 1
ATOM 2184 O O . SER A 1 268 ? 24.078 -16.430 -8.225 1.00 34.44 268 SER A O 1
ATOM 2186 N N . PHE A 1 269 ? 25.073 -15.161 -6.668 1.00 39.97 269 PHE A N 1
ATOM 2187 C CA . PHE A 1 269 ? 26.448 -15.625 -6.899 1.00 39.97 269 PHE A CA 1
ATOM 2188 C C . PHE A 1 269 ? 26.916 -16.668 -5.868 1.00 39.97 269 PHE A C 1
ATOM 2190 O O . PHE A 1 269 ? 28.001 -17.220 -6.023 1.00 39.97 269 PHE A O 1
ATOM 2197 N N . SER A 1 270 ? 26.130 -16.949 -4.819 1.00 29.03 270 SER A N 1
ATOM 2198 C CA . SER A 1 270 ? 26.505 -17.878 -3.738 1.00 29.03 270 SER A CA 1
ATOM 2199 C C . SER A 1 270 ? 25.773 -19.227 -3.793 1.00 29.03 270 SER A C 1
ATOM 2201 O O . SER A 1 270 ? 25.935 -20.052 -2.893 1.00 29.03 270 SER A O 1
ATOM 2203 N N . SER A 1 271 ? 24.963 -19.471 -4.822 1.00 35.62 271 SER A N 1
ATOM 2204 C CA . SER A 1 271 ? 24.246 -20.736 -4.997 1.00 35.62 271 SER A CA 1
ATOM 2205 C C . SER A 1 271 ? 24.369 -21.281 -6.419 1.00 35.62 271 SER A C 1
ATOM 2207 O O . SER A 1 271 ? 23.366 -21.621 -7.028 1.00 35.62 271 SER A O 1
ATOM 2209 N N . HIS A 1 272 ? 25.604 -21.389 -6.921 1.00 34.38 272 HIS A N 1
ATOM 2210 C CA . HIS A 1 272 ? 26.038 -22.415 -7.877 1.00 34.38 272 HIS A CA 1
ATOM 2211 C C . HIS A 1 272 ? 27.556 -22.590 -7.828 1.00 34.38 272 HIS A C 1
ATOM 2213 O O . HIS A 1 272 ? 28.264 -21.561 -7.779 1.00 34.38 272 HIS A O 1
#

Radius of gyration: 27.23 Å; chains: 1; bounding box: 50×42×78 Å

Sequence (272 aa):
YDNRLVGYTRHLVEWLILTPRFGINYPFTVYIDGHLKNAKRFGYDQLVDSRPVFAEKIKFWTPKFCQDNPELFHLIITLGGDGTVLLTSWLFQTVVPPVIPLHLGSLGFLTPHPYPCFRDELQHIFGGEGYRCTIRMRLNCTVYRSREDPFNTFACKQREKKQKDRSETERWALMETAWVRNQLKRVTEKSSRNNNDFIRKATCYTTVPCESFEVLNELVVDRGPSPYMSMLELFGDEQHLTTVQADGICIATPTGSTAYSVSHLKDSFSSH